Protein AF-A0A4Q9LC48-F1 (afdb_monomer_lite)

Secondary structure (DSSP, 8-state):
-PPP--------SS--HHHHHHHHHHHHHS------------EE-GGGS--HHHHT--------GGG--TT-HHHHHHHHHHTSHHHHHHHHHHHHHHHHHT---HHHHHHHHHHHHHH-SS--S-HHHHHHHHHHHSTTGGGS-HHHHHHHHHHHHHHHHHTTEE-PPP-S------S-EEE-SSSS--HHHHHH-EEEEEESSSEEEEEESSEE----STT--HHHHHHHHHS--TTPPEETTEEEEEEEE--SEEEEE-SS--GGG--SEEEETTEEEEEEEEEEEETTEEEEEEEETTEEEE-SSS-EEES-GGG-SSEEEEEEEEE----

Structure (mmCIF, N/CA/C/O backbone):
data_AF-A0A4Q9LC48-F1
#
_entry.id   AF-A0A4Q9LC48-F1
#
loop_
_atom_site.group_PDB
_atom_site.id
_atom_site.type_symbol
_atom_site.label_atom_id
_atom_site.label_alt_id
_atom_site.label_comp_id
_atom_site.label_asym_id
_atom_site.label_entity_id
_atom_site.label_seq_id
_atom_site.pdbx_PDB_ins_code
_atom_site.Cartn_x
_atom_site.Cartn_y
_atom_site.Cartn_z
_atom_site.occupancy
_atom_site.B_iso_or_equiv
_atom_site.auth_seq_id
_atom_site.auth_comp_id
_atom_site.auth_asym_id
_atom_site.auth_atom_id
_atom_site.pdbx_PDB_model_num
ATOM 1 N N . MET A 1 1 ? 11.512 14.724 -45.099 1.00 33.53 1 MET A N 1
ATOM 2 C CA . MET A 1 1 ? 12.772 15.258 -44.542 1.00 33.53 1 MET A CA 1
ATOM 3 C C . MET A 1 1 ? 12.431 16.536 -43.804 1.00 33.53 1 MET A C 1
ATOM 5 O O . MET A 1 1 ? 12.166 17.549 -44.434 1.00 33.53 1 MET A O 1
ATOM 9 N N . THR A 1 2 ? 12.281 16.435 -42.490 1.00 31.05 2 THR A N 1
ATOM 10 C CA . THR A 1 2 ? 11.871 17.517 -41.588 1.00 31.05 2 THR A CA 1
ATOM 11 C C . THR A 1 2 ? 13.108 18.181 -40.995 1.00 31.05 2 THR A C 1
ATOM 13 O O . THR A 1 2 ? 14.051 17.495 -40.615 1.00 31.05 2 THR A O 1
ATOM 16 N N . MET A 1 3 ? 13.102 19.514 -40.998 1.00 30.66 3 MET A N 1
ATOM 17 C CA . MET A 1 3 ? 14.219 20.387 -40.646 1.00 30.66 3 MET A CA 1
ATOM 18 C C . MET A 1 3 ? 14.681 20.225 -39.190 1.00 30.66 3 MET A C 1
ATOM 20 O O . MET A 1 3 ? 13.865 20.286 -38.274 1.00 30.66 3 MET A O 1
ATOM 24 N N . ASN A 1 4 ? 16.001 20.109 -39.011 1.00 36.88 4 ASN A N 1
ATOM 25 C CA . ASN A 1 4 ? 16.712 20.484 -37.790 1.00 36.88 4 ASN A CA 1
ATOM 26 C C . ASN A 1 4 ? 16.509 21.984 -37.534 1.00 36.88 4 ASN A C 1
ATOM 28 O O . ASN A 1 4 ? 16.838 22.808 -38.390 1.00 36.88 4 ASN A O 1
ATOM 32 N N . THR A 1 5 ? 16.027 22.354 -36.353 1.00 43.25 5 THR A N 1
ATOM 33 C CA . THR A 1 5 ? 16.268 23.684 -35.783 1.00 43.25 5 THR A CA 1
ATOM 34 C C . THR A 1 5 ? 17.527 23.599 -34.934 1.00 43.25 5 THR A C 1
ATOM 36 O O . THR A 1 5 ? 17.450 23.489 -33.715 1.00 43.25 5 THR A O 1
ATOM 39 N N . ASP A 1 6 ? 18.677 23.578 -35.605 1.00 42.69 6 ASP A N 1
ATOM 40 C CA . ASP A 1 6 ? 19.951 23.894 -34.964 1.00 42.69 6 ASP A CA 1
ATOM 41 C C . ASP A 1 6 ? 19.916 25.375 -34.558 1.00 42.69 6 ASP A C 1
ATOM 43 O O . ASP A 1 6 ? 19.474 26.224 -35.343 1.00 42.69 6 ASP A O 1
ATOM 47 N N . ASP A 1 7 ? 20.346 25.677 -33.333 1.00 43.44 7 ASP A N 1
ATOM 48 C CA . ASP A 1 7 ? 20.494 27.035 -32.812 1.00 43.44 7 ASP A CA 1
ATOM 49 C C . ASP A 1 7 ? 21.297 27.894 -33.800 1.00 43.44 7 ASP A C 1
ATOM 51 O O . ASP A 1 7 ? 22.497 27.703 -34.009 1.00 43.44 7 ASP A O 1
ATOM 55 N N . LYS A 1 8 ? 20.626 28.853 -34.444 1.00 43.44 8 LYS A N 1
ATOM 56 C CA . LYS A 1 8 ? 21.273 29.786 -35.367 1.00 43.44 8 LYS A CA 1
ATOM 57 C C . LYS A 1 8 ? 21.755 31.004 -34.595 1.00 43.44 8 LYS A C 1
ATOM 59 O O . LYS A 1 8 ? 20.960 31.866 -34.232 1.00 43.44 8 LYS A O 1
ATOM 64 N N . VAL A 1 9 ? 23.068 31.108 -34.409 1.00 47.22 9 VAL A N 1
ATOM 65 C CA . VAL A 1 9 ? 23.716 32.376 -34.055 1.00 47.22 9 VAL A CA 1
ATOM 66 C C . VAL A 1 9 ? 23.769 33.235 -35.318 1.00 47.22 9 VAL A C 1
ATOM 68 O O . VAL A 1 9 ? 24.431 32.882 -36.293 1.00 47.22 9 VAL A O 1
ATOM 71 N N . ILE A 1 10 ? 23.027 34.342 -35.322 1.00 52.72 10 ILE A N 1
ATOM 72 C CA . ILE A 1 10 ? 23.016 35.312 -36.420 1.00 52.72 10 ILE A CA 1
ATOM 73 C C . ILE A 1 10 ? 24.031 36.404 -36.076 1.00 52.72 10 ILE A C 1
ATOM 75 O O . ILE A 1 10 ? 23.815 37.175 -35.145 1.00 52.72 10 ILE A O 1
ATOM 79 N N . PHE A 1 11 ? 25.132 36.471 -36.824 1.00 55.41 11 PHE A N 1
ATOM 80 C CA . PHE A 1 11 ? 26.069 37.591 -36.752 1.00 55.41 11 PHE A CA 1
ATOM 81 C C . PHE A 1 11 ? 25.580 38.705 -37.679 1.00 55.41 11 PHE A C 1
ATOM 83 O O . PHE A 1 11 ? 25.563 38.544 -38.900 1.00 55.41 11 PHE A O 1
ATOM 90 N N . LEU A 1 12 ? 25.152 39.822 -37.095 1.00 61.31 12 LEU A N 1
ATOM 91 C CA . LEU A 1 12 ? 24.746 41.016 -37.834 1.00 61.31 12 LEU A CA 1
ATOM 92 C C . LEU A 1 12 ? 26.020 41.699 -38.345 1.00 61.31 12 LEU A C 1
ATOM 94 O O . LEU A 1 12 ? 26.852 42.121 -37.550 1.00 61.31 12 LEU A O 1
ATOM 98 N N . SER A 1 13 ? 26.225 41.713 -39.662 1.00 56.22 13 SER A N 1
ATOM 99 C CA . SER A 1 13 ? 27.528 42.048 -40.258 1.00 56.22 13 SER A CA 1
ATOM 100 C C . SER A 1 13 ? 27.805 43.540 -40.436 1.00 56.22 13 SER A C 1
ATOM 102 O O . SER A 1 13 ? 28.873 43.858 -40.931 1.00 56.22 13 SER A O 1
ATOM 104 N N . ASP A 1 14 ? 26.902 44.437 -40.039 1.00 63.50 14 ASP A N 1
ATOM 105 C CA . ASP A 1 14 ? 27.038 45.885 -40.257 1.00 63.50 14 ASP A CA 1
ATOM 106 C C . ASP A 1 14 ? 26.253 46.659 -39.185 1.00 63.50 14 ASP A C 1
ATOM 108 O O . ASP A 1 14 ? 25.194 47.219 -39.457 1.00 63.50 14 ASP A O 1
ATOM 112 N N . ILE A 1 15 ? 26.731 46.631 -37.941 1.00 69.62 15 ILE A N 1
ATOM 113 C CA . ILE A 1 15 ? 26.159 47.416 -36.837 1.00 69.62 15 ILE A CA 1
ATOM 114 C C . ILE A 1 15 ? 27.282 48.237 -36.212 1.00 69.62 15 ILE A C 1
ATOM 116 O O . ILE A 1 15 ? 28.364 47.707 -35.945 1.00 69.62 15 ILE A O 1
ATOM 120 N N . THR A 1 16 ? 27.052 49.534 -36.007 1.00 71.75 16 THR A N 1
ATOM 121 C CA . THR A 1 16 ? 28.031 50.383 -35.317 1.00 71.75 16 THR A CA 1
ATOM 122 C C . THR A 1 16 ? 28.009 50.124 -33.810 1.00 71.75 16 THR A C 1
ATOM 124 O O . THR A 1 16 ? 27.025 49.647 -33.247 1.00 71.75 16 THR A O 1
ATOM 127 N N . LEU A 1 17 ? 29.100 50.455 -33.119 1.00 69.12 17 LEU A N 1
ATOM 128 C CA . LEU A 1 17 ? 29.215 50.273 -31.665 1.00 69.12 17 LEU A CA 1
ATOM 129 C C . LEU A 1 17 ? 28.096 50.993 -30.892 1.00 69.12 17 LEU A C 1
ATOM 131 O O . LEU A 1 17 ? 27.641 50.513 -29.853 1.00 69.12 17 LEU A O 1
ATOM 135 N N . GLU A 1 18 ? 27.631 52.130 -31.405 1.00 71.44 18 GLU A N 1
ATOM 136 C CA . GLU A 1 18 ? 26.517 52.890 -30.845 1.00 71.44 18 GLU A CA 1
ATOM 137 C C . GLU A 1 18 ? 25.181 52.145 -30.986 1.00 71.44 18 GLU A C 1
ATOM 139 O O . GLU A 1 18 ? 24.404 52.090 -30.032 1.00 71.44 18 GLU A O 1
ATOM 144 N N . GLU A 1 19 ? 24.933 51.519 -32.136 1.00 70.12 19 GLU A N 1
ATOM 145 C CA . GLU A 1 19 ? 23.728 50.724 -32.391 1.00 70.12 19 GLU A CA 1
ATOM 146 C C . GLU A 1 19 ? 23.726 49.428 -31.566 1.00 70.12 19 GLU A C 1
ATOM 148 O O . GLU A 1 19 ? 22.703 49.058 -30.987 1.00 70.12 19 GLU A O 1
ATOM 153 N N . GLU A 1 20 ? 24.882 48.772 -31.420 1.00 67.19 20 GLU A N 1
ATOM 154 C CA . GLU A 1 20 ? 25.035 47.618 -30.529 1.00 67.19 20 GLU A CA 1
ATOM 155 C C . GLU A 1 20 ? 24.737 48.005 -29.070 1.00 67.19 20 GLU A C 1
ATOM 157 O O . GLU A 1 20 ? 24.026 47.291 -28.354 1.00 67.19 20 GLU A O 1
ATOM 162 N N . TYR A 1 21 ? 25.214 49.174 -28.630 1.00 71.38 21 TYR A N 1
ATOM 163 C CA . TYR A 1 21 ? 24.953 49.685 -27.287 1.00 71.38 21 TYR A CA 1
ATOM 164 C C . TYR A 1 21 ? 23.467 49.990 -27.052 1.00 71.38 21 TYR A C 1
ATOM 166 O O . TYR A 1 21 ? 22.942 49.666 -25.981 1.00 71.38 21 TYR A O 1
ATOM 174 N N . GLU A 1 22 ? 22.767 50.564 -28.034 1.00 72.75 22 GLU A N 1
ATOM 175 C CA . GLU A 1 22 ? 21.320 50.793 -27.950 1.00 72.75 22 GLU A CA 1
ATOM 176 C C . GLU A 1 22 ? 20.531 49.482 -27.904 1.00 72.75 22 GLU A C 1
ATOM 178 O O . GLU A 1 22 ? 19.625 49.342 -27.075 1.00 72.75 22 GLU A O 1
ATOM 183 N N . ILE A 1 23 ? 20.914 48.485 -28.707 1.00 71.06 23 ILE A N 1
ATOM 184 C CA . ILE A 1 23 ? 20.302 47.153 -28.674 1.00 71.06 23 ILE A CA 1
ATOM 185 C C . ILE A 1 23 ? 20.503 46.522 -27.290 1.00 71.06 23 ILE A C 1
ATOM 187 O O . ILE A 1 23 ? 19.535 46.084 -26.664 1.00 71.06 23 ILE A O 1
ATOM 191 N N . LEU A 1 24 ? 21.718 46.550 -26.741 1.00 67.69 24 LEU A N 1
ATOM 192 C CA . LEU A 1 24 ? 22.009 46.004 -25.411 1.00 67.69 24 LEU A CA 1
ATOM 193 C C . LEU A 1 24 ? 21.276 46.752 -24.287 1.00 67.69 24 LEU A C 1
ATOM 195 O O . LEU A 1 24 ? 20.802 46.129 -23.332 1.00 67.69 24 LEU A O 1
ATOM 199 N N . GLN A 1 25 ? 21.146 48.076 -24.389 1.00 71.50 25 GLN A N 1
ATOM 200 C CA . GLN A 1 25 ? 20.341 48.884 -23.469 1.00 71.50 25 GLN A CA 1
ATOM 201 C C . GLN A 1 25 ? 18.853 48.531 -23.580 1.00 71.50 25 GLN A C 1
ATOM 203 O O . GLN A 1 25 ? 18.183 48.429 -22.554 1.00 71.50 25 GLN A O 1
ATOM 208 N N . SER A 1 26 ? 18.340 48.299 -24.791 1.00 63.59 26 SER A N 1
ATOM 209 C CA . SER A 1 26 ? 16.945 47.910 -25.020 1.00 63.59 26 SER A CA 1
ATOM 210 C C . SER A 1 26 ? 16.632 46.524 -24.443 1.00 63.59 26 SER A C 1
ATOM 212 O O . SER A 1 26 ? 15.606 46.365 -23.788 1.00 63.59 26 SER A O 1
ATOM 214 N N . ILE A 1 27 ? 17.560 45.564 -24.549 1.00 63.69 27 ILE A N 1
ATOM 215 C CA . ILE A 1 27 ? 17.442 44.223 -23.955 1.00 63.69 27 ILE A CA 1
ATOM 216 C C . ILE A 1 27 ? 17.520 44.289 -22.423 1.00 63.69 27 ILE A C 1
ATOM 218 O O . ILE A 1 27 ? 16.735 43.638 -21.742 1.00 63.69 27 ILE A O 1
ATOM 222 N N . LYS A 1 28 ? 18.418 45.110 -21.855 1.00 61.31 28 LYS A N 1
ATOM 223 C CA . LYS A 1 28 ? 18.510 45.306 -20.393 1.00 61.31 28 LYS A CA 1
ATOM 224 C C . LYS A 1 28 ? 17.303 46.040 -19.801 1.00 61.31 28 LYS A C 1
ATOM 226 O O . LYS A 1 28 ? 17.013 45.869 -18.620 1.00 61.31 28 LYS A O 1
ATOM 231 N N . ARG A 1 29 ? 16.638 46.892 -20.589 1.00 60.69 29 ARG A N 1
ATOM 232 C CA . ARG A 1 29 ? 15.438 47.650 -20.187 1.00 60.69 29 ARG A CA 1
ATOM 233 C C . ARG A 1 29 ? 14.138 46.912 -20.489 1.00 60.69 29 ARG A C 1
ATOM 235 O O . ARG A 1 29 ? 13.112 47.251 -19.898 1.00 60.69 29 ARG A O 1
ATOM 242 N N . ALA A 1 30 ? 14.160 45.923 -21.379 1.00 55.09 30 ALA A N 1
ATOM 243 C CA . ALA A 1 30 ? 13.044 45.020 -21.571 1.00 55.09 30 ALA A CA 1
ATOM 244 C C . ALA A 1 30 ? 12.834 44.260 -20.259 1.00 55.09 30 ALA A C 1
ATOM 246 O O . ALA A 1 30 ? 13.681 43.477 -19.830 1.00 55.09 30 ALA A O 1
ATOM 247 N N . LYS A 1 31 ? 11.704 44.517 -19.588 1.00 56.16 31 LYS A N 1
ATOM 248 C CA . LYS A 1 31 ? 11.253 43.629 -18.514 1.00 56.16 31 LYS A CA 1
ATOM 249 C C . LYS A 1 31 ? 11.247 42.214 -19.095 1.00 56.16 31 LYS A C 1
ATOM 251 O O . LYS A 1 31 ? 10.747 42.072 -20.215 1.00 56.16 31 LYS A O 1
ATOM 256 N N . PRO A 1 32 ? 11.794 41.202 -18.394 1.00 55.75 32 PRO A N 1
ATOM 257 C CA . PRO A 1 32 ? 11.673 39.832 -18.854 1.00 55.75 32 PRO A CA 1
ATOM 258 C C . PRO A 1 32 ? 10.199 39.605 -19.158 1.00 55.75 32 PRO A C 1
ATOM 260 O O . PRO A 1 32 ? 9.342 39.829 -18.302 1.00 55.75 32 PRO A O 1
ATOM 263 N N . VAL A 1 33 ? 9.902 39.280 -20.416 1.00 50.06 33 VAL A N 1
ATOM 264 C CA . VAL A 1 33 ? 8.581 38.786 -20.766 1.00 50.06 33 VAL A CA 1
ATOM 265 C C . VAL A 1 33 ? 8.473 37.510 -19.954 1.00 50.06 33 VAL A C 1
ATOM 267 O O . VAL A 1 33 ? 9.165 36.536 -20.246 1.00 50.06 33 VAL A O 1
ATOM 270 N N . GLU A 1 34 ? 7.695 37.550 -18.873 1.00 44.03 34 GLU A N 1
ATOM 271 C CA . GLU A 1 34 ? 7.230 36.341 -18.218 1.00 44.03 34 GLU A CA 1
ATOM 272 C C . GLU A 1 34 ? 6.448 35.603 -19.294 1.00 44.03 34 GLU A C 1
ATOM 274 O O . GLU A 1 34 ? 5.288 35.906 -19.563 1.00 44.03 34 GLU A O 1
ATOM 279 N N . ILE A 1 35 ? 7.130 34.705 -20.004 1.00 47.66 35 ILE A N 1
ATOM 280 C CA . ILE A 1 35 ? 6.473 33.719 -20.840 1.00 47.66 35 ILE A CA 1
ATOM 281 C C . ILE A 1 35 ? 5.586 32.984 -19.839 1.00 47.66 35 ILE A C 1
ATOM 283 O O . ILE A 1 35 ? 6.140 32.346 -18.935 1.00 47.66 35 ILE A O 1
ATOM 287 N N . PRO A 1 36 ? 4.247 33.120 -19.913 1.00 41.84 36 PRO A N 1
ATOM 288 C CA . PRO A 1 36 ? 3.393 32.366 -19.020 1.00 41.84 36 PRO A CA 1
ATOM 289 C C . PRO A 1 36 ? 3.806 30.906 -19.195 1.00 41.84 36 PRO A C 1
ATOM 291 O O . PRO A 1 36 ? 3.979 30.480 -20.347 1.00 41.84 36 PRO A O 1
ATOM 294 N N . PRO A 1 37 ? 4.061 30.166 -18.098 1.00 42.75 37 PRO A N 1
ATOM 295 C CA . PRO A 1 37 ? 4.470 28.778 -18.208 1.00 42.75 37 PRO A CA 1
ATOM 296 C C . PRO A 1 37 ? 3.492 28.113 -19.163 1.00 42.75 37 PRO A C 1
ATOM 298 O O . PRO A 1 37 ? 2.280 28.280 -19.010 1.00 42.75 37 PRO A O 1
ATOM 301 N N . VAL A 1 38 ? 4.013 27.465 -20.208 1.00 42.94 38 VAL A N 1
ATOM 302 C CA . VAL A 1 38 ? 3.173 26.760 -21.173 1.00 42.94 38 VAL A CA 1
ATOM 303 C C . VAL A 1 38 ? 2.379 25.756 -20.355 1.00 42.94 38 VAL A C 1
ATOM 305 O O . VAL A 1 38 ? 2.922 24.740 -19.923 1.00 42.94 38 VAL A O 1
ATOM 308 N N . VAL A 1 39 ? 1.113 26.077 -20.085 1.00 48.62 39 VAL A N 1
ATOM 309 C CA . VAL A 1 39 ? 0.202 25.179 -19.392 1.00 48.62 39 VAL A CA 1
ATOM 310 C C . VAL A 1 39 ? -0.026 24.051 -20.379 1.00 48.62 39 VAL A C 1
ATOM 312 O O . VAL A 1 39 ? -0.848 24.160 -21.292 1.00 48.62 39 VAL A O 1
ATOM 315 N N . GLN A 1 40 ? 0.778 22.994 -20.269 1.00 56.06 40 GLN A N 1
ATOM 316 C CA . GLN A 1 40 ? 0.524 21.775 -21.011 1.00 56.06 40 GLN A CA 1
ATOM 317 C C . GLN A 1 40 ? -0.880 21.340 -20.614 1.00 56.06 40 GLN A C 1
ATOM 319 O O . GLN A 1 40 ? -1.135 21.036 -19.448 1.00 56.06 40 GLN A O 1
ATOM 324 N N . LYS A 1 41 ? -1.815 21.380 -21.568 1.00 59.94 41 LYS A N 1
ATOM 325 C CA . LYS A 1 41 ? -3.167 20.885 -21.326 1.00 59.94 41 LYS A CA 1
ATOM 326 C C . LYS A 1 41 ? -3.034 19.419 -20.921 1.00 59.94 41 LYS A C 1
ATOM 328 O O . LYS A 1 41 ? -2.561 18.600 -21.711 1.00 59.94 41 LYS A O 1
ATOM 333 N N . ARG A 1 42 ? -3.386 19.117 -19.670 1.00 68.19 42 ARG A N 1
ATOM 334 C CA . ARG A 1 42 ? -3.415 17.748 -19.158 1.00 68.19 42 ARG A CA 1
ATOM 335 C C . ARG A 1 42 ? -4.404 16.933 -19.994 1.00 68.19 42 ARG A C 1
ATOM 337 O O . ARG A 1 42 ? -5.418 17.457 -20.451 1.00 68.19 42 ARG A O 1
ATOM 344 N N . ILE A 1 43 ? -4.080 15.667 -20.227 1.00 69.94 43 ILE A N 1
ATOM 345 C CA . ILE A 1 43 ? -4.926 14.750 -21.003 1.00 69.94 43 ILE A CA 1
ATOM 346 C C . ILE A 1 43 ? -5.889 14.058 -20.029 1.00 69.94 43 ILE A C 1
ATOM 348 O O . ILE A 1 43 ? -5.475 13.729 -18.920 1.00 69.94 43 ILE A O 1
ATOM 352 N N . CYS A 1 44 ? -7.148 13.827 -20.413 1.00 75.62 44 CYS A N 1
ATOM 353 C CA . CYS A 1 44 ? -8.085 13.063 -19.581 1.00 75.62 44 CYS A CA 1
ATOM 354 C C . CYS A 1 44 ? -7.538 11.644 -19.337 1.00 75.62 44 CYS A C 1
ATOM 356 O O . CYS A 1 44 ? -7.341 10.869 -20.276 1.00 75.62 44 CYS A O 1
ATOM 358 N N . GLY A 1 45 ? -7.250 11.338 -18.074 1.00 63.16 45 GLY A N 1
ATOM 359 C CA . GLY A 1 45 ? -6.592 10.113 -17.638 1.00 63.16 45 GLY A CA 1
ATOM 360 C C . GLY A 1 45 ? -7.549 8.976 -17.293 1.00 63.16 45 GLY A C 1
ATOM 361 O O . GLY A 1 45 ? -7.087 7.850 -17.155 1.00 63.16 45 GLY A O 1
ATOM 362 N N . ASN A 1 46 ? -8.860 9.216 -17.187 1.00 72.50 46 ASN A N 1
ATOM 363 C CA . ASN A 1 46 ? -9.842 8.182 -16.824 1.00 72.50 46 ASN A CA 1
ATOM 364 C C . ASN A 1 46 ? -9.796 6.981 -17.780 1.00 72.50 46 ASN A C 1
ATOM 366 O O . ASN A 1 46 ? -9.842 5.844 -17.324 1.00 72.50 46 ASN A O 1
ATOM 370 N N . SER A 1 47 ? -9.526 7.234 -19.068 1.00 67.25 47 SER A N 1
ATOM 371 C CA . SER A 1 47 ? -9.328 6.188 -20.085 1.00 67.25 47 SER A CA 1
ATOM 372 C C . SER A 1 47 ? -8.129 5.251 -19.841 1.00 67.25 47 SER A C 1
ATOM 374 O O . SER A 1 47 ? -7.934 4.223 -20.502 1.00 67.25 47 SER A O 1
ATOM 376 N N . LEU A 1 48 ? -7.250 5.599 -18.897 1.00 65.38 48 LEU A N 1
ATOM 377 C CA . LEU A 1 48 ? -6.160 4.731 -18.461 1.00 65.38 48 LEU A CA 1
ATOM 378 C C . LEU A 1 48 ? -6.673 3.576 -17.594 1.00 65.38 48 LEU A C 1
ATOM 380 O O . LEU A 1 48 ? -6.001 2.552 -17.554 1.00 65.38 48 LEU A O 1
ATOM 384 N N . LEU A 1 49 ? -7.849 3.713 -16.979 1.00 69.56 49 LEU A N 1
ATOM 385 C CA . LEU A 1 49 ? -8.431 2.772 -16.018 1.00 69.56 49 LEU A CA 1
ATOM 386 C C . LEU A 1 49 ? -9.684 2.047 -16.550 1.00 69.56 49 LEU A C 1
ATOM 388 O O . LEU A 1 49 ? -10.412 1.443 -15.768 1.00 69.56 49 LEU A O 1
ATOM 392 N N . ASP A 1 50 ? -9.946 2.106 -17.861 1.00 65.19 50 ASP A N 1
ATOM 393 C CA . ASP A 1 50 ? -11.191 1.593 -18.461 1.00 65.19 50 ASP A CA 1
ATOM 394 C C . ASP A 1 50 ? -11.384 0.073 -18.303 1.00 65.19 50 ASP A C 1
ATOM 396 O O . ASP A 1 50 ? -12.518 -0.398 -18.231 1.00 65.19 50 ASP A O 1
ATOM 400 N N . ASP A 1 51 ? -10.296 -0.699 -18.231 1.00 71.88 51 ASP A N 1
ATOM 401 C CA . ASP A 1 51 ? -10.343 -2.148 -18.009 1.00 71.88 51 ASP A CA 1
ATOM 402 C C . ASP A 1 51 ? -10.110 -2.462 -16.527 1.00 71.88 51 ASP A C 1
ATOM 404 O O . ASP A 1 51 ? -8.984 -2.695 -16.074 1.00 71.88 51 ASP A O 1
ATOM 408 N N . LYS A 1 52 ? -11.200 -2.418 -15.755 1.00 72.75 52 LYS A N 1
ATOM 409 C CA . LYS A 1 52 ? -11.177 -2.708 -14.316 1.00 72.75 52 LYS A CA 1
ATOM 410 C C . LYS A 1 52 ? -10.770 -4.148 -14.021 1.00 72.75 52 LYS A C 1
ATOM 412 O O . LYS A 1 52 ? -10.087 -4.379 -13.028 1.00 72.75 52 LYS A O 1
ATOM 417 N N . ASP A 1 53 ? -11.141 -5.095 -14.877 1.00 80.69 53 ASP A N 1
ATOM 418 C CA . ASP A 1 53 ? -10.807 -6.506 -14.681 1.00 80.69 53 ASP A CA 1
ATOM 419 C C . ASP A 1 53 ? -9.299 -6.731 -14.798 1.00 80.69 53 ASP A C 1
ATOM 421 O O . ASP A 1 53 ? -8.735 -7.518 -14.037 1.00 80.69 53 ASP A O 1
ATOM 425 N N . TYR A 1 54 ? -8.623 -5.985 -15.679 1.00 84.50 54 TYR A N 1
ATOM 426 C CA . TYR A 1 54 ? -7.167 -6.028 -15.791 1.00 84.50 54 TYR A CA 1
ATOM 427 C C . TYR A 1 54 ? -6.451 -5.634 -14.491 1.00 84.50 54 TYR A C 1
ATOM 429 O O . TYR A 1 54 ? -5.392 -6.186 -14.199 1.00 84.50 54 TYR A O 1
ATOM 437 N N . LEU A 1 55 ? -7.013 -4.739 -13.664 1.00 85.94 55 LEU A N 1
ATOM 438 C CA . LEU A 1 55 ? -6.398 -4.376 -12.378 1.00 85.94 55 LEU A CA 1
ATOM 439 C C . LEU A 1 55 ? -6.295 -5.575 -11.425 1.00 85.94 55 LEU A C 1
ATOM 441 O O . LEU A 1 55 ? -5.340 -5.658 -10.657 1.00 85.94 55 LEU A O 1
ATOM 445 N N . PHE A 1 56 ? -7.218 -6.531 -11.505 1.00 87.88 56 PHE A N 1
ATOM 446 C CA . PHE A 1 56 ? -7.258 -7.711 -10.636 1.00 87.88 56 PHE A CA 1
ATOM 447 C C . PHE A 1 56 ? -6.672 -8.971 -11.289 1.00 87.88 56 PHE A C 1
ATOM 449 O O . PHE A 1 56 ? -6.836 -10.073 -10.768 1.00 87.88 56 PHE A O 1
ATOM 456 N N . GLN A 1 57 ? -6.009 -8.846 -12.443 1.00 86.88 57 GLN A N 1
ATOM 457 C CA . GLN A 1 57 ? -5.353 -9.988 -13.074 1.00 86.88 57 GLN A CA 1
ATOM 458 C C . GLN A 1 57 ? -4.094 -10.384 -12.307 1.00 86.88 57 GLN A C 1
ATOM 460 O O . GLN A 1 57 ? -3.231 -9.555 -12.013 1.00 86.88 57 GLN A O 1
ATOM 465 N N . SER A 1 58 ? -3.965 -11.679 -12.029 1.00 84.38 58 SER A N 1
ATOM 466 C CA . SER A 1 58 ? -2.823 -12.205 -11.293 1.00 84.38 58 SER A CA 1
ATOM 467 C C . SER A 1 58 ? -1.520 -12.048 -12.065 1.00 84.38 58 SER A C 1
ATOM 469 O O . SER A 1 58 ? -1.422 -12.495 -13.212 1.00 84.38 58 SER A O 1
ATOM 471 N N . ILE A 1 59 ? -0.500 -11.509 -11.399 1.00 81.56 59 ILE A N 1
ATOM 472 C CA . ILE A 1 59 ? 0.867 -11.461 -11.915 1.00 81.56 59 ILE A CA 1
ATOM 473 C C . ILE A 1 59 ? 1.712 -12.514 -11.200 1.00 81.56 59 ILE A C 1
ATOM 475 O O . ILE A 1 59 ? 1.823 -12.524 -9.975 1.00 81.56 59 ILE A O 1
ATOM 479 N N . ASN A 1 60 ? 2.346 -13.393 -11.974 1.00 81.12 60 ASN A N 1
ATOM 480 C CA . ASN A 1 60 ? 3.250 -14.402 -11.435 1.00 81.12 60 ASN A CA 1
ATOM 481 C C . ASN A 1 60 ? 4.672 -13.844 -11.362 1.00 81.12 60 ASN A C 1
ATOM 483 O O . ASN A 1 60 ? 5.408 -13.879 -12.346 1.00 81.12 60 ASN A O 1
ATOM 487 N N . PHE A 1 61 ? 5.068 -13.351 -10.190 1.00 85.88 61 PHE A N 1
ATOM 488 C CA . PHE A 1 61 ? 6.447 -12.929 -9.958 1.00 85.88 61 PHE A CA 1
ATOM 489 C C . PHE A 1 61 ? 7.359 -14.106 -9.615 1.00 85.88 61 PHE A C 1
ATOM 491 O O . PHE A 1 61 ? 7.093 -14.901 -8.706 1.00 85.88 61 PHE A O 1
ATOM 498 N N . LEU A 1 62 ? 8.494 -14.154 -10.302 1.00 84.00 62 LEU A N 1
ATOM 499 C CA . LEU A 1 62 ? 9.645 -14.975 -9.975 1.00 84.00 62 LEU A CA 1
ATOM 500 C C . LEU A 1 62 ? 10.470 -14.228 -8.925 1.00 84.00 62 LEU A C 1
ATOM 502 O O . LEU A 1 62 ? 11.333 -13.411 -9.237 1.00 84.00 62 LEU A O 1
ATOM 506 N N . TRP A 1 63 ? 10.204 -14.487 -7.648 1.00 78.81 63 TRP A N 1
ATOM 507 C CA . TRP A 1 63 ? 10.960 -13.885 -6.547 1.00 78.81 63 TRP A CA 1
ATOM 508 C C . TRP A 1 63 ? 12.379 -14.480 -6.477 1.00 78.81 63 TRP A C 1
ATOM 510 O O . TRP A 1 63 ? 12.611 -15.504 -5.833 1.00 78.81 63 TRP A O 1
ATOM 520 N N . LYS A 1 64 ? 13.324 -13.854 -7.192 1.00 72.00 64 LYS A N 1
ATOM 521 C CA . LYS A 1 64 ? 14.699 -14.346 -7.402 1.00 72.00 64 LYS A CA 1
ATOM 522 C C . LYS A 1 64 ? 15.602 -14.189 -6.182 1.00 72.00 64 LYS A C 1
ATOM 524 O O . LYS A 1 64 ? 15.439 -13.283 -5.366 1.00 72.00 64 LYS A O 1
ATOM 529 N N . GLU A 1 65 ? 16.664 -15.001 -6.153 1.00 68.12 65 GLU A N 1
ATOM 530 C CA . GLU A 1 65 ? 17.647 -14.967 -5.068 1.00 68.12 65 GLU A CA 1
ATOM 531 C C . GLU A 1 65 ? 18.467 -13.658 -4.981 1.00 68.12 65 GLU A C 1
ATOM 533 O O . GLU A 1 65 ? 19.068 -13.347 -3.958 1.00 68.12 65 GLU A O 1
ATOM 538 N N . GLN A 1 66 ? 18.515 -12.876 -6.057 1.00 61.97 66 GLN A N 1
ATOM 539 C CA . GLN A 1 66 ? 19.362 -11.680 -6.168 1.00 61.97 66 GLN A CA 1
ATOM 540 C C . GLN A 1 66 ? 18.687 -10.401 -5.635 1.00 61.97 66 GLN A C 1
ATOM 542 O O . GLN A 1 66 ? 19.273 -9.325 -5.675 1.00 61.97 66 GLN A O 1
ATOM 547 N N . ILE A 1 67 ? 17.451 -10.512 -5.143 1.00 66.81 67 ILE A N 1
ATOM 548 C CA . ILE A 1 67 ? 16.557 -9.386 -4.811 1.00 66.81 67 ILE A CA 1
ATOM 549 C C . ILE A 1 67 ? 16.722 -8.924 -3.356 1.00 66.81 67 ILE A C 1
ATOM 551 O O . ILE A 1 67 ? 16.153 -7.925 -2.917 1.00 66.81 67 ILE A O 1
ATOM 555 N N . TYR A 1 68 ? 17.495 -9.663 -2.565 1.00 68.69 68 TYR A N 1
ATOM 556 C CA . TYR A 1 68 ? 17.450 -9.524 -1.119 1.00 68.69 68 TYR A CA 1
ATOM 557 C C . TYR A 1 68 ? 18.281 -8.370 -0.593 1.00 68.69 68 TYR A C 1
ATOM 559 O O . TYR A 1 68 ? 19.499 -8.461 -0.458 1.00 68.69 68 TYR A O 1
ATOM 567 N N . ASP A 1 69 ? 17.570 -7.338 -0.156 1.00 73.56 69 ASP A N 1
ATOM 568 C CA . ASP A 1 69 ? 18.115 -6.252 0.638 1.00 73.56 69 ASP A CA 1
ATOM 569 C C . ASP A 1 69 ? 17.598 -6.337 2.080 1.00 73.56 69 ASP A C 1
ATOM 571 O O . ASP A 1 69 ? 16.602 -5.716 2.452 1.00 73.56 69 ASP A O 1
ATOM 575 N N . ARG A 1 70 ? 18.274 -7.162 2.892 1.00 65.56 70 ARG A N 1
ATOM 576 C CA . ARG A 1 70 ? 17.828 -7.571 4.240 1.00 65.56 70 ARG A CA 1
ATOM 577 C C . ARG A 1 70 ? 17.580 -6.418 5.219 1.00 65.56 70 ARG A C 1
ATOM 579 O O . ARG A 1 70 ? 16.922 -6.631 6.233 1.00 65.56 70 ARG A O 1
ATOM 586 N N . ASN A 1 71 ? 18.094 -5.223 4.938 1.00 77.12 71 ASN A N 1
ATOM 587 C CA . ASN A 1 71 ? 18.001 -4.080 5.845 1.00 77.12 71 ASN A CA 1
ATOM 588 C C . ASN A 1 71 ? 17.261 -2.885 5.233 1.00 77.12 71 ASN A C 1
ATOM 590 O O . ASN A 1 71 ? 17.116 -1.863 5.900 1.00 77.12 71 ASN A O 1
ATOM 594 N N . SER A 1 72 ? 16.765 -3.000 3.997 1.00 87.94 72 SER A N 1
ATOM 595 C CA . SER A 1 72 ? 16.046 -1.900 3.362 1.00 87.94 72 SER A CA 1
ATOM 596 C C . SER A 1 72 ? 14.549 -1.980 3.618 1.00 87.94 72 SER A C 1
ATOM 598 O O . SER A 1 72 ? 13.829 -2.839 3.092 1.00 87.94 72 SER A O 1
ATOM 600 N N . ALA A 1 73 ? 14.073 -1.019 4.408 1.00 90.44 73 ALA A N 1
ATOM 601 C CA . ALA A 1 73 ? 12.653 -0.741 4.556 1.00 90.44 73 ALA A CA 1
ATOM 602 C C . ALA A 1 73 ? 12.045 -0.321 3.213 1.00 90.44 73 ALA A C 1
ATOM 604 O O . ALA A 1 73 ? 10.952 -0.768 2.872 1.00 90.44 73 ALA A O 1
ATOM 605 N N . LEU A 1 74 ? 12.776 0.481 2.427 1.00 92.88 74 LEU A N 1
ATOM 606 C CA . LEU A 1 74 ? 12.332 0.962 1.121 1.00 92.88 74 LEU A CA 1
ATOM 607 C C . LEU A 1 74 ? 12.056 -0.187 0.150 1.00 92.88 74 LEU A C 1
ATOM 609 O O . LEU A 1 74 ? 10.951 -0.288 -0.381 1.00 92.88 74 LEU A O 1
ATOM 613 N N . SER A 1 75 ? 13.024 -1.085 -0.031 1.00 91.38 75 SER A N 1
ATOM 614 C CA . SER A 1 75 ? 12.877 -2.238 -0.923 1.00 91.38 75 SER A CA 1
ATOM 615 C C . SER A 1 75 ? 11.754 -3.164 -0.449 1.00 91.38 75 SER A C 1
ATOM 617 O O . SER A 1 75 ? 10.913 -3.575 -1.244 1.00 91.38 75 SER A O 1
ATOM 619 N N . SER A 1 76 ? 11.676 -3.426 0.861 1.00 92.31 76 SER A N 1
ATOM 620 C CA . SER A 1 76 ? 10.637 -4.290 1.436 1.00 92.31 76 SER A CA 1
ATOM 621 C C . SER A 1 76 ? 9.224 -3.732 1.239 1.00 92.31 76 SER A C 1
ATOM 623 O O . SER A 1 76 ? 8.308 -4.487 0.920 1.00 92.31 76 SER A O 1
ATOM 625 N N . ILE A 1 77 ? 9.035 -2.418 1.390 1.00 95.00 77 ILE A N 1
ATOM 626 C CA . ILE A 1 77 ? 7.742 -1.762 1.143 1.00 95.00 77 ILE A CA 1
ATOM 627 C C . ILE A 1 77 ? 7.387 -1.811 -0.339 1.00 95.00 77 ILE A C 1
ATOM 629 O O . ILE A 1 77 ? 6.244 -2.113 -0.672 1.00 95.00 77 ILE A O 1
ATOM 633 N N . VAL A 1 78 ? 8.356 -1.569 -1.227 1.00 94.94 78 VAL A N 1
ATOM 634 C CA . VAL A 1 78 ? 8.138 -1.688 -2.673 1.00 94.94 78 VAL A CA 1
ATOM 635 C C . VAL A 1 78 ? 7.705 -3.105 -3.049 1.00 94.94 78 VAL A C 1
ATOM 637 O O . VAL A 1 78 ? 6.743 -3.249 -3.796 1.00 94.94 78 VAL A O 1
ATOM 640 N N . PHE A 1 79 ? 8.322 -4.154 -2.499 1.00 93.31 79 PHE A N 1
ATOM 641 C CA . PHE A 1 79 ? 7.882 -5.529 -2.767 1.00 93.31 79 PHE A CA 1
ATOM 642 C C . PHE A 1 79 ? 6.468 -5.803 -2.259 1.00 93.31 79 PHE A C 1
ATOM 644 O O . PHE A 1 79 ? 5.676 -6.413 -2.977 1.00 93.31 79 PHE A O 1
ATOM 651 N N . CYS A 1 80 ? 6.120 -5.312 -1.066 1.00 95.56 80 CYS A N 1
ATOM 652 C CA . CYS A 1 80 ? 4.758 -5.433 -0.555 1.00 95.56 80 CYS A CA 1
ATOM 653 C C . CYS A 1 80 ? 3.734 -4.719 -1.450 1.00 95.56 80 CYS A C 1
ATOM 655 O O . CYS A 1 80 ? 2.666 -5.279 -1.695 1.00 95.56 80 CYS A O 1
ATOM 657 N N . LEU A 1 81 ? 4.061 -3.525 -1.955 1.00 96.94 81 LEU A N 1
ATOM 658 C CA . LEU A 1 81 ? 3.217 -2.779 -2.890 1.00 96.94 81 LEU A CA 1
ATOM 659 C C . LEU A 1 81 ? 3.061 -3.510 -4.224 1.00 96.94 81 LEU A C 1
ATOM 661 O O . LEU A 1 81 ? 1.943 -3.657 -4.702 1.00 96.94 81 LEU A O 1
ATOM 665 N N . LEU A 1 82 ? 4.153 -4.004 -4.815 1.00 94.75 82 LEU A N 1
ATOM 666 C CA . LEU A 1 82 ? 4.105 -4.716 -6.096 1.00 94.75 82 LEU A CA 1
ATOM 667 C C . LEU A 1 82 ? 3.289 -6.010 -6.021 1.00 94.75 82 LEU A C 1
ATOM 669 O O . LEU A 1 82 ? 2.605 -6.345 -6.985 1.00 94.75 82 LEU A O 1
ATOM 673 N N . ALA A 1 83 ? 3.301 -6.691 -4.871 1.00 93.56 83 ALA A N 1
ATOM 674 C CA . ALA A 1 83 ? 2.452 -7.854 -4.614 1.00 93.56 83 ALA A CA 1
ATOM 675 C C . ALA A 1 83 ? 0.942 -7.530 -4.605 1.00 93.56 83 ALA A C 1
ATOM 677 O O . ALA A 1 83 ? 0.123 -8.444 -4.648 1.00 93.56 83 ALA A O 1
ATOM 678 N N . CYS A 1 84 ? 0.554 -6.251 -4.558 1.00 95.06 84 CYS A N 1
ATOM 679 C CA . CYS A 1 84 ? -0.829 -5.832 -4.757 1.00 95.06 84 CYS A CA 1
ATOM 680 C C . CYS A 1 84 ? -1.111 -5.722 -6.263 1.00 95.06 84 CYS A C 1
ATOM 682 O O . CYS A 1 84 ? -0.698 -4.751 -6.898 1.00 95.06 84 CYS A O 1
ATOM 684 N N . GLU A 1 85 ? -1.839 -6.689 -6.828 1.00 92.94 85 GLU A N 1
ATOM 685 C CA . GLU A 1 85 ? -2.150 -6.761 -8.269 1.00 92.94 85 GLU A CA 1
ATOM 686 C C . GLU A 1 85 ? -2.708 -5.444 -8.848 1.00 92.94 85 GLU A C 1
ATOM 688 O O . GLU A 1 85 ? -2.160 -4.983 -9.849 1.00 92.94 85 GLU A O 1
ATOM 693 N N . PRO A 1 86 ? -3.673 -4.739 -8.210 1.00 93.06 86 PRO A N 1
ATOM 694 C CA . PRO A 1 86 ? -4.169 -3.464 -8.741 1.00 93.06 86 PRO A CA 1
ATOM 695 C C . PRO A 1 86 ? -3.075 -2.414 -8.934 1.00 93.06 86 PRO A C 1
ATOM 697 O O . PRO A 1 86 ? -3.102 -1.645 -9.893 1.00 93.06 86 PRO A O 1
ATOM 700 N N . PHE A 1 87 ? -2.080 -2.400 -8.048 1.00 94.94 87 PHE A N 1
ATOM 701 C CA . PHE A 1 87 ? -0.975 -1.457 -8.120 1.00 94.94 87 PHE A CA 1
ATOM 702 C C . PHE A 1 87 ? 0.034 -1.828 -9.211 1.00 94.94 87 PHE A C 1
ATOM 704 O O . PHE A 1 87 ? 0.423 -0.976 -10.011 1.00 94.94 87 PHE A O 1
ATOM 711 N N . SER A 1 88 ? 0.455 -3.091 -9.281 1.00 94.12 88 SER A N 1
ATOM 712 C CA . SER A 1 88 ? 1.409 -3.532 -10.303 1.00 94.12 88 SER A CA 1
ATOM 713 C C . SER A 1 88 ? 0.798 -3.522 -11.709 1.00 94.12 88 SER A C 1
ATOM 715 O O . SER A 1 88 ? 1.451 -3.071 -12.652 1.00 94.12 88 SER A O 1
ATOM 717 N N . ASN A 1 89 ? -0.476 -3.892 -11.861 1.00 92.06 89 ASN A N 1
ATOM 718 C CA . ASN A 1 89 ? -1.194 -3.800 -13.134 1.00 92.06 89 ASN A CA 1
ATOM 719 C C . ASN A 1 89 ? -1.372 -2.353 -13.604 1.00 92.06 89 ASN A C 1
ATOM 721 O O . ASN A 1 89 ? -1.165 -2.078 -14.790 1.00 92.06 89 ASN A O 1
ATOM 725 N N . LEU A 1 90 ? -1.654 -1.410 -12.694 1.00 91.25 90 LEU A N 1
ATOM 726 C CA . LEU A 1 90 ? -1.656 0.021 -13.014 1.00 91.25 90 LEU A CA 1
ATOM 727 C C . LEU A 1 90 ? -0.311 0.457 -13.616 1.00 91.25 90 LEU A C 1
ATOM 729 O O . LEU A 1 90 ? -0.280 1.096 -14.669 1.00 91.25 90 LEU A O 1
ATOM 733 N N . LEU A 1 91 ? 0.807 0.089 -12.983 1.00 91.75 91 LEU A N 1
ATOM 734 C CA . LEU A 1 91 ? 2.144 0.428 -13.479 1.00 91.75 91 LEU A CA 1
ATOM 735 C C . LEU A 1 91 ? 2.405 -0.165 -14.876 1.00 91.75 91 LEU A C 1
ATOM 737 O O . LEU A 1 91 ? 2.944 0.527 -15.741 1.00 91.75 91 LEU A O 1
ATOM 741 N N . LYS A 1 92 ? 1.946 -1.396 -15.150 1.00 87.69 92 LYS A N 1
ATOM 742 C CA . LYS A 1 92 ? 2.041 -2.019 -16.486 1.00 87.69 92 LYS A CA 1
ATOM 743 C C . LYS A 1 92 ? 1.208 -1.287 -17.542 1.00 87.69 92 LYS A C 1
ATOM 745 O O . LYS A 1 92 ? 1.705 -1.033 -18.646 1.00 87.69 92 LYS A O 1
ATOM 750 N N . ILE A 1 93 ? -0.032 -0.907 -17.223 1.00 84.56 93 ILE A N 1
ATOM 751 C CA . ILE A 1 93 ? -0.881 -0.114 -18.130 1.00 84.56 93 ILE A CA 1
ATOM 752 C C . ILE A 1 93 ? -0.192 1.212 -18.468 1.00 84.56 93 ILE A C 1
ATOM 754 O O . ILE A 1 93 ? -0.129 1.619 -19.629 1.00 84.56 93 ILE A O 1
ATOM 758 N N . LEU A 1 94 ? 0.372 1.877 -17.462 1.00 79.50 94 LEU A N 1
ATOM 759 C CA . LEU A 1 94 ? 1.063 3.144 -17.655 1.00 79.50 94 LEU A CA 1
ATOM 760 C C . LEU A 1 94 ? 2.334 2.977 -18.486 1.00 79.50 94 LEU A C 1
ATOM 762 O O . LEU A 1 94 ? 2.534 3.733 -19.430 1.00 79.50 94 LEU A O 1
ATOM 766 N N . SER A 1 95 ? 3.161 1.970 -18.208 1.00 78.50 95 SER A N 1
ATOM 767 C CA . SER A 1 95 ? 4.374 1.684 -18.985 1.00 78.50 95 SER A CA 1
ATOM 768 C C . SER A 1 95 ? 4.068 1.455 -20.470 1.00 78.50 95 SER A C 1
ATOM 770 O O . SER A 1 95 ? 4.735 2.011 -21.347 1.00 78.50 95 SER A O 1
ATOM 772 N N . THR A 1 96 ? 3.014 0.694 -20.780 1.00 75.12 96 THR A N 1
ATOM 773 C CA . THR A 1 96 ? 2.617 0.414 -22.170 1.00 75.12 96 THR A CA 1
ATOM 774 C C . THR A 1 96 ? 2.052 1.649 -22.875 1.00 75.12 96 THR A C 1
ATOM 776 O O . THR A 1 96 ? 2.467 1.949 -23.998 1.00 75.12 96 THR A O 1
ATOM 779 N N . LYS A 1 97 ? 1.168 2.414 -22.220 1.00 71.06 97 LYS A N 1
ATOM 780 C CA . LYS A 1 97 ? 0.546 3.613 -22.806 1.00 71.06 97 LYS A CA 1
ATOM 781 C C . LYS A 1 97 ? 1.509 4.811 -22.876 1.00 71.06 97 LYS A C 1
ATOM 783 O O . LYS A 1 97 ? 1.494 5.535 -23.870 1.00 71.06 97 LYS A O 1
ATOM 788 N N . ASN A 1 98 ? 2.416 5.000 -21.915 1.00 65.00 98 ASN A N 1
ATOM 789 C CA . ASN A 1 98 ? 3.356 6.135 -21.882 1.00 65.00 98 ASN A CA 1
ATOM 790 C C . ASN A 1 98 ? 4.450 6.072 -22.956 1.00 65.00 98 ASN A C 1
ATOM 792 O O . ASN A 1 98 ? 4.911 7.117 -23.422 1.00 65.00 98 ASN A O 1
ATOM 796 N N . ARG A 1 99 ? 4.804 4.873 -23.447 1.00 60.19 99 ARG A N 1
ATOM 797 C CA . ARG A 1 99 ? 5.681 4.728 -24.626 1.00 60.19 99 ARG A CA 1
ATOM 798 C C . ARG A 1 99 ? 5.146 5.486 -25.847 1.00 60.19 99 ARG A C 1
ATOM 800 O O . ARG A 1 99 ? 5.936 5.912 -26.686 1.00 60.19 99 ARG A O 1
ATOM 807 N N . SER A 1 100 ? 3.830 5.702 -25.927 1.00 58.59 100 SER A N 1
ATOM 808 C CA . SER A 1 100 ? 3.204 6.484 -26.999 1.00 58.59 100 SER A CA 1
ATOM 809 C C . SER A 1 100 ? 3.261 8.004 -26.780 1.00 58.59 100 SER A C 1
ATOM 811 O O . SER A 1 100 ? 3.293 8.753 -27.754 1.00 58.59 100 SER A O 1
ATOM 813 N N . THR A 1 101 ? 3.328 8.475 -25.527 1.00 62.00 101 THR A N 1
ATOM 814 C CA . THR A 1 101 ? 3.233 9.906 -25.177 1.00 62.00 101 THR A CA 1
ATOM 815 C C . THR A 1 101 ? 4.583 10.578 -24.910 1.00 62.00 101 THR A C 1
ATOM 817 O O . THR A 1 101 ? 4.624 11.802 -24.796 1.00 62.00 101 THR A O 1
ATOM 820 N N . LYS A 1 102 ? 5.691 9.816 -24.843 1.00 62.25 102 LYS A N 1
ATOM 821 C CA . LYS A 1 102 ? 7.061 10.295 -24.524 1.00 62.25 102 LYS A CA 1
ATOM 822 C C . LYS A 1 102 ? 7.165 11.077 -23.203 1.00 62.25 102 LYS A C 1
ATOM 824 O O . LYS A 1 102 ? 8.080 11.880 -23.027 1.00 62.25 102 LYS A O 1
ATOM 829 N N . LYS A 1 103 ? 6.221 10.868 -22.287 1.00 69.75 103 LYS A N 1
ATOM 830 C CA . LYS A 1 103 ? 6.224 11.487 -20.960 1.00 69.75 103 LYS A CA 1
ATOM 831 C C . LYS A 1 103 ? 7.064 10.642 -20.007 1.00 69.75 103 LYS A C 1
ATOM 833 O O . LYS A 1 103 ? 6.965 9.419 -20.043 1.00 69.75 103 LYS A O 1
ATOM 838 N N . PHE A 1 104 ? 7.880 11.303 -19.191 1.00 74.69 104 PHE A N 1
ATOM 839 C CA . PHE A 1 104 ? 8.814 10.661 -18.269 1.00 74.69 104 PHE A CA 1
ATOM 840 C C . PHE A 1 104 ? 8.224 10.636 -16.859 1.00 74.69 104 PHE A C 1
ATOM 842 O O . PHE A 1 104 ? 7.943 11.695 -16.294 1.00 74.69 104 PHE A O 1
ATOM 849 N N . PHE A 1 105 ? 8.054 9.436 -16.303 1.00 86.44 105 PHE A N 1
ATOM 850 C CA . PHE A 1 105 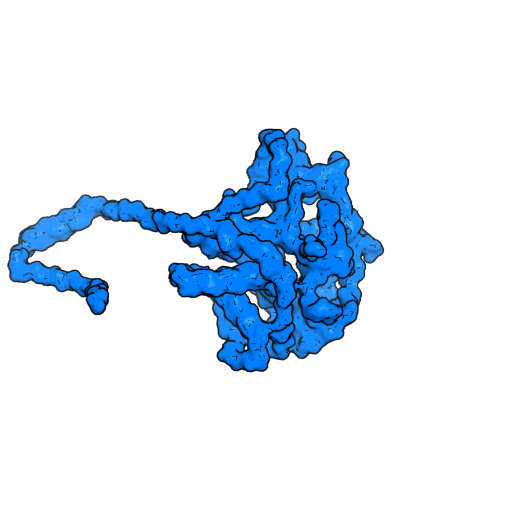? 7.551 9.216 -14.941 1.00 86.44 105 PHE A CA 1
ATOM 851 C C . PHE A 1 105 ? 8.606 8.432 -14.156 1.00 86.44 105 PHE A C 1
ATOM 853 O O . PHE A 1 105 ? 8.604 7.199 -14.198 1.00 86.44 105 PHE A O 1
ATOM 860 N N . PRO A 1 106 ? 9.571 9.127 -13.527 1.00 89.62 106 PRO A N 1
ATOM 861 C CA . PRO A 1 106 ? 10.790 8.504 -13.030 1.00 89.62 106 PRO A CA 1
ATOM 862 C C . PRO A 1 106 ? 10.541 7.312 -12.097 1.00 89.62 106 PRO A C 1
ATOM 864 O O . PRO A 1 106 ? 11.132 6.246 -12.291 1.00 89.62 106 PRO A O 1
ATOM 867 N N . LEU A 1 107 ? 9.672 7.464 -11.093 1.00 94.00 107 LEU A N 1
ATOM 868 C CA . LEU A 1 107 ? 9.382 6.401 -10.138 1.00 94.00 107 LEU A CA 1
ATOM 869 C C . LEU A 1 107 ? 8.549 5.295 -10.787 1.00 94.00 107 LEU A C 1
ATOM 871 O O . LEU A 1 107 ? 8.897 4.122 -10.646 1.00 94.00 107 LEU A O 1
ATOM 875 N N . ALA A 1 108 ? 7.504 5.644 -11.542 1.00 91.81 108 ALA A N 1
ATOM 876 C CA . ALA A 1 108 ? 6.679 4.651 -12.230 1.00 91.81 108 ALA A CA 1
ATOM 877 C C . ALA A 1 108 ? 7.492 3.785 -13.217 1.00 91.81 108 ALA A C 1
ATOM 879 O O . ALA A 1 108 ? 7.268 2.576 -13.304 1.00 91.81 108 ALA A O 1
ATOM 880 N N . GLU A 1 109 ? 8.470 4.362 -13.921 1.00 89.44 109 GLU A N 1
ATOM 881 C CA . GLU A 1 109 ? 9.370 3.637 -14.828 1.00 89.44 109 GLU A CA 1
ATOM 882 C C . GLU A 1 109 ? 10.325 2.697 -14.086 1.00 89.44 109 GLU A C 1
ATOM 884 O O . GLU A 1 109 ? 10.541 1.569 -14.532 1.00 89.44 109 GLU A O 1
ATOM 889 N N . ILE A 1 110 ? 10.874 3.118 -12.942 1.00 92.75 110 ILE A N 1
ATOM 890 C CA . ILE A 1 110 ? 11.726 2.256 -12.106 1.00 92.75 110 ILE A CA 1
ATOM 891 C C . ILE A 1 110 ? 10.925 1.071 -11.571 1.00 92.75 110 ILE A C 1
ATOM 893 O O . ILE A 1 110 ? 11.399 -0.063 -11.641 1.00 92.75 110 ILE A O 1
ATOM 897 N N . LEU A 1 111 ? 9.711 1.314 -11.071 1.00 94.31 111 LEU A N 1
ATOM 898 C CA . LEU A 1 111 ? 8.843 0.249 -10.571 1.00 94.31 111 LEU A CA 1
ATOM 899 C C . LEU A 1 111 ? 8.384 -0.683 -11.701 1.00 94.31 111 LEU A C 1
ATOM 901 O O . LEU A 1 111 ? 8.359 -1.894 -11.511 1.00 94.31 111 LEU A O 1
ATOM 905 N N . SER A 1 112 ? 8.113 -0.152 -12.896 1.00 90.94 112 SER A N 1
ATOM 906 C CA . SER A 1 112 ? 7.808 -0.969 -14.080 1.00 90.94 112 SER A CA 1
ATOM 907 C C . SER A 1 112 ? 8.999 -1.834 -14.500 1.00 90.94 112 SER A C 1
ATOM 909 O O . SER A 1 112 ? 8.835 -3.011 -14.794 1.00 90.94 112 SER A O 1
ATOM 911 N N . ALA A 1 113 ? 10.219 -1.290 -14.465 1.00 89.38 113 ALA A N 1
ATOM 912 C CA . ALA A 1 113 ? 11.425 -2.068 -14.737 1.00 89.38 113 ALA A CA 1
ATOM 913 C C . ALA A 1 113 ? 11.669 -3.161 -13.683 1.00 89.38 113 ALA A C 1
ATOM 915 O O . ALA A 1 113 ? 12.233 -4.203 -14.017 1.00 89.38 113 ALA A O 1
ATOM 916 N N . LEU A 1 114 ? 11.256 -2.932 -12.431 1.00 90.94 114 LEU A N 1
ATOM 917 C CA . LEU A 1 114 ? 11.292 -3.942 -11.374 1.00 90.94 114 LEU A CA 1
ATOM 918 C C . LEU A 1 114 ? 10.257 -5.048 -11.608 1.00 90.94 114 LEU A C 1
ATOM 920 O O . LEU A 1 114 ? 10.587 -6.213 -11.420 1.00 90.94 114 LEU A O 1
ATOM 924 N N . ILE A 1 115 ? 9.048 -4.698 -12.059 1.00 90.81 115 ILE A N 1
ATOM 925 C CA . ILE A 1 115 ? 8.029 -5.664 -12.497 1.00 90.81 115 ILE A CA 1
ATOM 926 C C . ILE A 1 115 ? 8.585 -6.538 -13.627 1.00 90.81 115 ILE A C 1
ATOM 928 O O . ILE A 1 115 ? 8.588 -7.756 -13.487 1.00 90.81 115 ILE A O 1
ATOM 932 N N . ASP A 1 116 ? 9.138 -5.935 -14.687 1.00 88.12 116 ASP A N 1
ATOM 933 C CA . ASP A 1 116 ? 9.746 -6.681 -15.801 1.00 88.12 116 ASP A CA 1
ATOM 934 C C . ASP A 1 116 ? 10.839 -7.641 -15.292 1.00 88.12 116 ASP A C 1
ATOM 936 O O . ASP A 1 116 ? 10.881 -8.815 -15.650 1.00 88.12 116 ASP A O 1
ATOM 940 N N . PHE A 1 117 ? 11.707 -7.163 -14.395 1.00 87.69 117 PHE A N 1
ATOM 941 C CA . PHE A 1 117 ? 12.772 -7.976 -13.805 1.00 87.69 117 PHE A CA 1
ATOM 942 C C . PHE A 1 117 ? 12.245 -9.161 -12.970 1.00 87.69 117 PHE A C 1
ATOM 944 O O . PHE A 1 117 ? 12.877 -10.223 -12.952 1.00 87.69 117 PHE A O 1
ATOM 951 N N . LEU A 1 118 ? 11.111 -8.984 -12.282 1.00 87.62 118 LEU A N 1
ATOM 952 C CA . LEU A 1 118 ? 10.427 -10.025 -11.510 1.00 87.62 118 LEU A CA 1
ATOM 953 C C . LEU A 1 118 ? 9.663 -11.019 -12.399 1.00 87.62 118 LEU A C 1
ATOM 955 O O . LEU A 1 118 ? 9.414 -12.135 -11.956 1.00 87.62 118 LEU A O 1
ATOM 959 N N . GLU A 1 119 ? 9.284 -10.653 -13.623 1.00 87.00 119 GLU A N 1
ATOM 960 C CA . GLU A 1 119 ? 8.593 -11.542 -14.573 1.00 87.00 119 GLU A CA 1
ATOM 961 C C . GLU A 1 119 ? 9.567 -12.336 -15.466 1.00 87.00 119 GLU A C 1
ATOM 963 O O . GLU A 1 119 ? 9.259 -13.448 -15.893 1.00 87.00 119 GLU A O 1
ATOM 968 N N . GLU A 1 120 ? 10.755 -11.797 -15.755 1.00 82.25 120 GLU A N 1
ATOM 969 C CA . GLU A 1 120 ? 11.721 -12.429 -16.659 1.00 82.25 120 GLU A CA 1
ATOM 970 C C . GLU A 1 120 ? 12.458 -13.628 -16.029 1.00 82.25 120 GLU A C 1
ATOM 972 O O . GLU A 1 120 ? 13.142 -13.502 -15.013 1.00 82.25 120 GLU A O 1
ATOM 977 N N . GLU A 1 121 ? 12.458 -14.783 -16.708 1.00 63.25 121 GLU A N 1
ATOM 978 C CA . GLU A 1 121 ? 13.287 -15.946 -16.328 1.00 63.25 121 GLU A CA 1
ATOM 979 C C . GLU A 1 121 ? 14.797 -15.705 -16.511 1.00 63.25 121 GLU A C 1
ATOM 981 O O . GLU A 1 121 ? 15.618 -16.387 -15.898 1.00 63.25 121 GLU A O 1
ATOM 986 N N . LYS A 1 122 ? 15.182 -14.747 -17.365 1.00 62.09 122 LYS A N 1
ATOM 987 C CA . LYS A 1 122 ? 16.582 -14.418 -17.672 1.00 62.09 122 LYS A CA 1
ATOM 988 C C . LYS A 1 122 ? 17.000 -13.139 -16.950 1.00 62.09 122 LYS A C 1
ATOM 990 O O . LYS A 1 122 ? 16.259 -12.165 -16.929 1.00 62.09 122 LYS A O 1
ATOM 995 N N . ASP A 1 123 ? 18.208 -13.117 -16.397 1.00 62.28 123 ASP A N 1
ATOM 996 C CA . ASP A 1 123 ? 18.752 -11.959 -15.673 1.00 62.28 123 ASP A CA 1
ATOM 997 C C . ASP A 1 123 ? 19.285 -10.891 -16.645 1.00 62.28 123 ASP A C 1
ATOM 999 O O . ASP A 1 123 ? 20.490 -10.686 -16.772 1.00 62.28 123 ASP A O 1
ATOM 1003 N N . SER A 1 124 ? 18.393 -10.235 -17.395 1.00 57.28 124 SER A N 1
ATOM 1004 C CA . SER A 1 124 ? 18.784 -9.216 -18.383 1.00 57.28 124 SER A CA 1
ATOM 1005 C C . SER A 1 124 ? 19.163 -7.864 -17.750 1.00 57.28 124 SER A C 1
ATOM 1007 O O . SER A 1 124 ? 19.920 -7.097 -18.345 1.00 57.28 124 SER A O 1
ATOM 1009 N N . LYS A 1 125 ? 18.668 -7.580 -16.535 1.00 67.31 125 LYS A N 1
ATOM 1010 C CA . LYS A 1 125 ? 18.917 -6.355 -15.753 1.00 67.31 125 LYS A CA 1
ATOM 1011 C C . LYS A 1 125 ? 19.362 -6.713 -14.336 1.00 67.31 125 LYS A C 1
ATOM 1013 O O . LYS A 1 125 ? 18.873 -7.681 -13.767 1.00 67.31 125 LYS A O 1
ATOM 1018 N N . SER A 1 126 ? 20.248 -5.916 -13.742 1.00 78.62 126 SER A N 1
ATOM 1019 C CA . SER A 1 126 ? 20.684 -6.112 -12.354 1.00 78.62 126 SER A CA 1
ATOM 1020 C C . SER A 1 126 ? 19.724 -5.433 -11.373 1.00 78.62 126 SER A C 1
ATOM 1022 O O . SER A 1 126 ? 19.465 -4.233 -11.487 1.00 78.62 126 SER A O 1
ATOM 1024 N N . PHE A 1 127 ? 19.239 -6.165 -10.361 1.00 83.81 127 PHE A N 1
ATOM 1025 C CA . PHE A 1 127 ? 18.432 -5.595 -9.271 1.00 83.81 127 PHE A CA 1
ATOM 1026 C C . PHE A 1 127 ? 19.138 -4.409 -8.589 1.00 83.81 127 PHE A C 1
ATOM 1028 O O . PHE A 1 127 ? 18.494 -3.413 -8.258 1.00 83.81 127 PHE A O 1
ATOM 1035 N N . ASN A 1 128 ? 20.468 -4.466 -8.452 1.00 85.62 128 ASN A N 1
ATOM 1036 C CA . ASN A 1 128 ? 21.251 -3.396 -7.832 1.00 85.62 128 ASN A CA 1
ATOM 1037 C C . ASN A 1 128 ? 21.124 -2.064 -8.589 1.00 85.62 128 ASN A C 1
ATOM 1039 O O . ASN A 1 128 ? 21.012 -1.018 -7.958 1.00 85.62 128 ASN A O 1
ATOM 1043 N N . GLU A 1 129 ? 21.061 -2.087 -9.923 1.00 87.94 129 GLU A N 1
ATOM 1044 C CA . GLU A 1 129 ? 20.884 -0.868 -10.726 1.00 87.94 129 GLU A CA 1
ATOM 1045 C C . GLU A 1 129 ? 19.498 -0.245 -10.519 1.00 87.94 129 GLU A C 1
ATOM 1047 O O . GLU A 1 129 ? 19.359 0.977 -10.425 1.00 87.94 129 GLU A O 1
ATOM 1052 N N . ILE A 1 130 ? 18.460 -1.082 -10.427 1.00 89.06 130 ILE A N 1
ATOM 1053 C CA . ILE A 1 130 ? 17.086 -0.644 -10.143 1.00 89.06 130 ILE A CA 1
ATOM 1054 C C . ILE A 1 130 ? 17.026 -0.037 -8.737 1.00 89.06 130 ILE A C 1
ATOM 1056 O O . ILE A 1 130 ? 16.505 1.066 -8.554 1.00 89.06 130 ILE A O 1
ATOM 1060 N N . ARG A 1 131 ? 17.631 -0.716 -7.758 1.00 88.56 131 ARG A N 1
ATOM 1061 C CA . ARG A 1 131 ? 17.727 -0.265 -6.368 1.00 88.56 131 ARG A CA 1
ATOM 1062 C C . ARG A 1 131 ? 18.439 1.082 -6.250 1.00 88.56 131 ARG A C 1
ATOM 1064 O O . ARG A 1 131 ? 17.961 1.968 -5.549 1.00 88.56 131 ARG A O 1
ATOM 1071 N N . GLU A 1 132 ? 19.562 1.270 -6.937 1.00 90.00 132 GLU A N 1
ATOM 1072 C CA . GLU A 1 132 ? 20.285 2.545 -6.927 1.00 90.00 132 GLU A CA 1
ATOM 1073 C C . GLU A 1 132 ? 19.434 3.699 -7.460 1.00 90.00 132 GLU A C 1
ATOM 1075 O O . GLU A 1 132 ? 19.454 4.795 -6.897 1.00 90.00 132 GLU A O 1
ATOM 1080 N N . LYS A 1 133 ? 18.665 3.469 -8.531 1.00 91.75 133 LYS A N 1
ATOM 1081 C CA . LYS A 1 133 ? 17.733 4.474 -9.059 1.00 91.75 133 LYS A CA 1
ATOM 1082 C C . LYS A 1 133 ? 16.614 4.775 -8.063 1.00 91.75 133 LYS A C 1
ATOM 1084 O O . LYS A 1 133 ? 16.293 5.943 -7.857 1.00 91.75 133 LYS A O 1
ATOM 1089 N N . LEU A 1 134 ? 16.075 3.750 -7.404 1.00 90.88 134 LEU A N 1
ATOM 1090 C CA . LEU A 1 134 ? 15.037 3.904 -6.386 1.00 90.88 134 LEU A CA 1
ATOM 1091 C C . LEU A 1 134 ? 15.519 4.765 -5.202 1.00 90.88 134 LEU A C 1
ATOM 1093 O O . LEU A 1 134 ? 14.837 5.711 -4.809 1.00 90.88 134 LEU A O 1
ATOM 1097 N N . VAL A 1 135 ? 16.726 4.504 -4.687 1.00 90.44 135 VAL A N 1
ATOM 1098 C CA . VAL A 1 135 ? 17.331 5.279 -3.585 1.00 90.44 135 VAL A CA 1
ATOM 1099 C C . VAL A 1 135 ? 17.611 6.732 -3.986 1.00 90.44 135 VAL A C 1
ATOM 1101 O O . VAL A 1 135 ? 17.519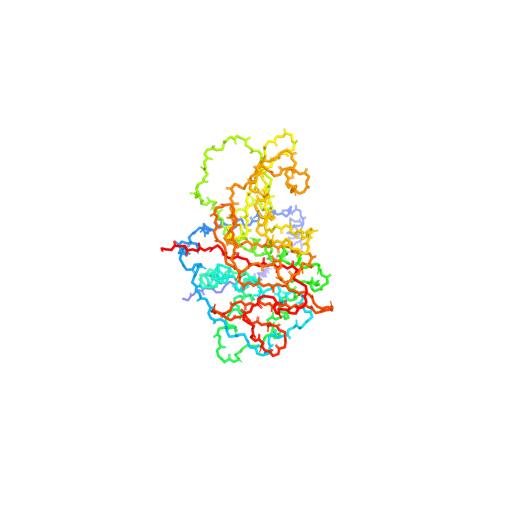 7.624 -3.146 1.00 90.44 135 VAL A O 1
ATOM 1104 N N . LYS A 1 136 ? 17.919 7.006 -5.261 1.00 90.75 136 LYS A N 1
ATOM 1105 C CA . LYS A 1 136 ? 18.103 8.383 -5.754 1.00 90.75 136 LYS A CA 1
ATOM 1106 C C . LYS A 1 136 ? 16.805 9.193 -5.743 1.00 90.75 136 LYS A C 1
ATOM 1108 O O . LYS A 1 136 ? 16.860 10.387 -5.470 1.00 90.75 136 LYS A O 1
ATOM 1113 N N . ILE A 1 137 ? 15.663 8.565 -6.034 1.00 90.12 137 ILE A N 1
ATOM 1114 C CA . ILE A 1 137 ? 14.353 9.238 -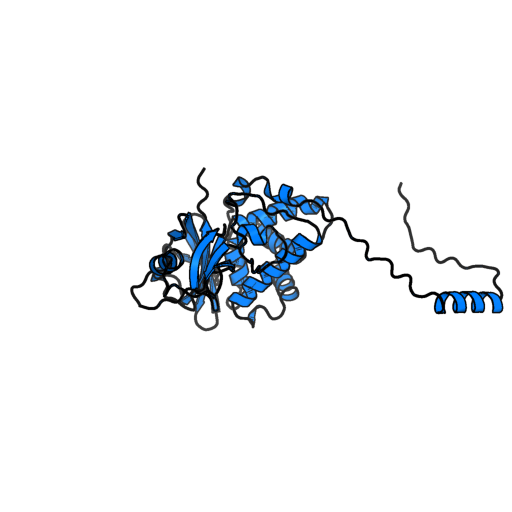6.001 1.00 90.12 137 ILE A CA 1
ATOM 1115 C C . ILE A 1 137 ? 13.873 9.445 -4.568 1.00 90.12 137 ILE A C 1
ATOM 1117 O O . ILE A 1 137 ? 13.333 10.502 -4.246 1.00 90.12 137 ILE A O 1
ATOM 1121 N N . ILE A 1 138 ? 14.069 8.446 -3.706 1.00 88.38 138 ILE A N 1
ATOM 1122 C CA . ILE A 1 138 ? 13.645 8.489 -2.305 1.00 88.38 138 ILE A CA 1
ATOM 1123 C C . ILE A 1 138 ? 14.898 8.470 -1.422 1.00 88.38 138 ILE A C 1
ATOM 1125 O O . ILE A 1 138 ? 15.211 7.443 -0.806 1.00 88.38 138 ILE A O 1
ATOM 1129 N N . PRO A 1 139 ? 15.642 9.595 -1.359 1.00 80.00 139 PRO A N 1
ATOM 1130 C CA . PRO A 1 139 ? 16.852 9.667 -0.561 1.00 80.00 139 PRO A CA 1
ATOM 1131 C C . PRO A 1 139 ? 16.517 9.461 0.913 1.00 80.00 139 PRO A C 1
ATOM 1133 O O . PRO A 1 139 ? 15.452 9.861 1.401 1.00 80.00 139 PRO A O 1
ATOM 1136 N N . ASP A 1 140 ? 17.435 8.797 1.614 1.00 82.75 140 ASP A N 1
ATOM 1137 C CA . ASP A 1 140 ? 17.295 8.439 3.027 1.00 82.75 140 ASP A CA 1
ATOM 1138 C C . ASP A 1 140 ? 16.029 7.625 3.350 1.00 82.75 140 ASP A C 1
ATOM 1140 O O . ASP A 1 140 ? 15.612 7.581 4.507 1.00 82.75 140 ASP A O 1
ATOM 1144 N N . GLY A 1 141 ? 15.427 6.953 2.358 1.00 78.25 141 GLY A N 1
ATOM 1145 C CA . GLY A 1 141 ? 14.237 6.121 2.553 1.00 78.25 141 GLY A CA 1
ATOM 1146 C C . GLY A 1 141 ? 14.406 5.141 3.713 1.00 78.25 141 GLY A C 1
ATOM 1147 O O . GLY A 1 141 ? 13.584 5.123 4.618 1.00 78.25 141 GLY A O 1
ATOM 1148 N N . ASP A 1 142 ? 15.536 4.437 3.776 1.00 81.81 142 ASP A N 1
ATOM 1149 C CA . ASP A 1 142 ? 15.810 3.445 4.826 1.00 81.81 142 ASP A CA 1
ATOM 1150 C C . ASP A 1 142 ? 16.033 4.037 6.233 1.00 81.81 142 ASP A C 1
ATOM 1152 O O . ASP A 1 142 ? 16.054 3.296 7.214 1.00 81.81 142 ASP A O 1
ATOM 1156 N N . LYS A 1 143 ? 16.180 5.364 6.363 1.00 81.56 143 LYS A N 1
ATOM 1157 C CA . LYS A 1 143 ? 16.263 6.056 7.663 1.00 81.56 143 LYS A CA 1
ATOM 1158 C C . LYS A 1 143 ? 14.897 6.515 8.177 1.00 81.56 143 LYS A C 1
ATOM 1160 O O . LYS A 1 143 ? 14.795 6.945 9.325 1.00 81.56 143 LYS A O 1
ATOM 1165 N N . LYS A 1 144 ? 13.865 6.485 7.330 1.00 82.25 144 LYS A N 1
ATOM 1166 C CA . LYS A 1 144 ? 12.507 6.916 7.672 1.00 82.25 144 LYS A CA 1
ATOM 1167 C C . LYS A 1 144 ? 11.715 5.769 8.294 1.00 82.25 144 LYS A C 1
ATOM 1169 O O . LYS A 1 144 ? 12.035 4.595 8.125 1.00 82.25 144 LYS A O 1
ATOM 1174 N N . ASP A 1 145 ? 10.642 6.124 8.995 1.00 88.12 145 ASP A N 1
ATOM 1175 C CA . ASP A 1 145 ? 9.652 5.142 9.426 1.00 88.12 145 ASP A CA 1
ATOM 1176 C C . ASP A 1 145 ? 8.951 4.502 8.215 1.00 88.12 145 ASP A C 1
ATOM 1178 O O . ASP A 1 145 ? 8.710 5.163 7.202 1.00 88.12 145 ASP A O 1
ATOM 1182 N N . SER A 1 146 ? 8.576 3.227 8.341 1.00 90.38 146 SER A N 1
ATOM 1183 C CA . SER A 1 146 ? 7.898 2.474 7.278 1.00 90.38 146 SER A CA 1
ATOM 1184 C C . SER A 1 146 ? 6.649 3.176 6.724 1.00 90.38 146 SER A C 1
ATOM 1186 O O . SER A 1 146 ? 6.464 3.233 5.508 1.00 90.38 146 SER A O 1
ATOM 1188 N N . SER A 1 147 ? 5.848 3.812 7.583 1.00 91.12 147 SER A N 1
ATOM 1189 C CA . SER A 1 147 ? 4.662 4.559 7.155 1.00 91.12 147 SER A CA 1
ATOM 1190 C C . SER A 1 147 ? 5.018 5.804 6.334 1.00 91.12 147 SER A C 1
ATOM 1192 O O . SER A 1 147 ? 4.321 6.138 5.376 1.00 91.12 147 SER A O 1
ATOM 1194 N N . MET A 1 148 ? 6.129 6.476 6.655 1.00 92.25 148 MET A N 1
ATOM 1195 C CA . MET A 1 148 ? 6.609 7.645 5.911 1.00 92.25 148 MET A CA 1
ATOM 1196 C C . MET A 1 148 ? 7.159 7.265 4.537 1.00 92.25 148 MET A C 1
ATOM 1198 O O . MET A 1 148 ? 6.975 8.015 3.579 1.00 92.25 148 MET A O 1
ATOM 1202 N N . ILE A 1 149 ? 7.831 6.116 4.431 1.00 94.00 149 ILE A N 1
ATOM 1203 C CA . ILE A 1 149 ? 8.310 5.591 3.148 1.00 94.00 149 ILE A CA 1
ATOM 1204 C C . ILE A 1 149 ? 7.119 5.274 2.243 1.00 94.00 149 ILE A C 1
ATOM 1206 O O . ILE A 1 149 ? 7.076 5.767 1.119 1.00 94.00 149 ILE A O 1
ATOM 1210 N N . TYR A 1 150 ? 6.140 4.518 2.752 1.00 95.94 150 TYR A N 1
ATOM 1211 C CA . TYR A 1 150 ? 4.902 4.199 2.038 1.00 95.94 150 TYR A CA 1
ATOM 1212 C C . TYR A 1 150 ? 4.213 5.463 1.508 1.00 95.94 150 TYR A C 1
ATOM 1214 O O . TYR A 1 150 ? 3.997 5.583 0.304 1.00 95.94 150 TYR A O 1
ATOM 1222 N N . LYS A 1 151 ? 3.982 6.454 2.379 1.00 93.88 151 LYS A N 1
ATOM 1223 C CA . LYS A 1 151 ? 3.376 7.736 1.989 1.00 93.88 151 LYS A CA 1
ATOM 1224 C C . LYS A 1 151 ? 4.192 8.491 0.942 1.00 93.88 151 LYS A C 1
ATOM 1226 O O . LYS A 1 151 ? 3.623 9.041 0.010 1.00 93.88 151 LYS A O 1
ATOM 1231 N N . SER A 1 152 ? 5.522 8.497 1.063 1.00 94.44 152 SER A N 1
ATOM 1232 C CA . SER A 1 152 ? 6.392 9.164 0.082 1.00 94.44 152 SER A CA 1
ATOM 1233 C C . SER A 1 152 ? 6.268 8.529 -1.306 1.00 94.44 152 SER A C 1
ATOM 1235 O O . SER A 1 152 ? 6.249 9.245 -2.299 1.00 94.44 152 SER A O 1
ATOM 1237 N N . ILE A 1 153 ? 6.179 7.196 -1.384 1.00 95.88 153 ILE A N 1
ATOM 1238 C CA . ILE A 1 153 ? 6.007 6.483 -2.658 1.00 95.88 153 ILE A CA 1
ATOM 1239 C C . ILE A 1 153 ? 4.677 6.878 -3.310 1.00 95.88 153 ILE A C 1
ATOM 1241 O O . ILE A 1 153 ? 4.665 7.236 -4.488 1.00 95.88 153 ILE A O 1
ATOM 1245 N N . LEU A 1 154 ? 3.578 6.842 -2.549 1.00 95.69 154 LEU A N 1
ATOM 1246 C CA . LEU A 1 154 ? 2.251 7.190 -3.062 1.00 95.69 154 LEU A CA 1
ATOM 1247 C C . LEU A 1 154 ? 2.170 8.654 -3.507 1.00 95.69 154 LEU A C 1
ATOM 1249 O O . LEU A 1 154 ? 1.705 8.915 -4.613 1.00 95.69 154 LEU A O 1
ATOM 1253 N N . ASP A 1 155 ? 2.697 9.587 -2.711 1.00 94.25 155 ASP A N 1
ATOM 1254 C CA . ASP A 1 155 ? 2.696 11.021 -3.026 1.00 94.25 155 ASP A CA 1
ATOM 1255 C C . ASP A 1 155 ? 3.520 11.346 -4.285 1.00 94.25 155 ASP A C 1
ATOM 1257 O O . ASP A 1 155 ? 3.089 12.132 -5.133 1.00 94.25 155 ASP A O 1
ATOM 1261 N N . ILE A 1 156 ? 4.684 10.708 -4.464 1.00 94.62 156 ILE A N 1
ATOM 1262 C CA . ILE A 1 156 ? 5.491 10.884 -5.680 1.00 94.62 156 ILE A CA 1
ATOM 1263 C C . ILE A 1 156 ? 4.732 10.360 -6.902 1.00 94.62 156 ILE A C 1
ATOM 1265 O O . ILE A 1 156 ? 4.632 11.075 -7.897 1.00 94.62 156 ILE A O 1
ATOM 1269 N N . LEU A 1 157 ? 4.161 9.153 -6.832 1.00 94.00 157 LEU A N 1
ATOM 1270 C CA . LEU A 1 157 ? 3.400 8.578 -7.948 1.00 94.00 157 LEU A CA 1
ATOM 1271 C C . LEU A 1 157 ? 2.152 9.401 -8.275 1.00 94.00 157 LEU A C 1
ATOM 1273 O O . LEU A 1 157 ? 1.857 9.645 -9.442 1.00 94.00 157 LEU A O 1
ATOM 1277 N N . HIS A 1 158 ? 1.450 9.879 -7.251 1.00 92.62 158 HIS A N 1
ATOM 1278 C CA . HIS A 1 158 ? 0.302 10.762 -7.392 1.00 92.62 158 HIS A CA 1
ATOM 1279 C C . HIS A 1 158 ? 0.664 12.025 -8.189 1.00 92.62 158 HIS A C 1
ATOM 1281 O O . HIS A 1 158 ? 0.033 12.331 -9.206 1.00 92.62 158 HIS A O 1
ATOM 1287 N N . LYS A 1 159 ? 1.736 12.717 -7.784 1.00 90.88 159 LYS A N 1
ATOM 1288 C CA . LYS A 1 159 ? 2.252 13.909 -8.474 1.00 90.88 159 LYS A CA 1
ATOM 1289 C C . LYS A 1 159 ? 2.742 13.601 -9.883 1.00 90.88 159 LYS A C 1
ATOM 1291 O O . LYS A 1 159 ? 2.494 14.385 -10.799 1.00 90.88 159 LYS A O 1
ATOM 1296 N N . GLU A 1 160 ? 3.410 12.464 -10.073 1.00 89.81 160 GLU A N 1
ATOM 1297 C CA . GLU A 1 160 ? 3.820 11.991 -11.392 1.00 89.81 160 GLU A CA 1
ATOM 1298 C C . GLU A 1 160 ? 2.600 11.861 -12.307 1.00 89.81 160 GLU A C 1
ATOM 1300 O O . GLU A 1 160 ? 2.596 12.452 -13.384 1.00 89.81 160 GLU A O 1
ATOM 1305 N N . PHE A 1 161 ? 1.518 11.216 -11.872 1.00 87.12 161 PHE A N 1
ATOM 1306 C CA . PHE A 1 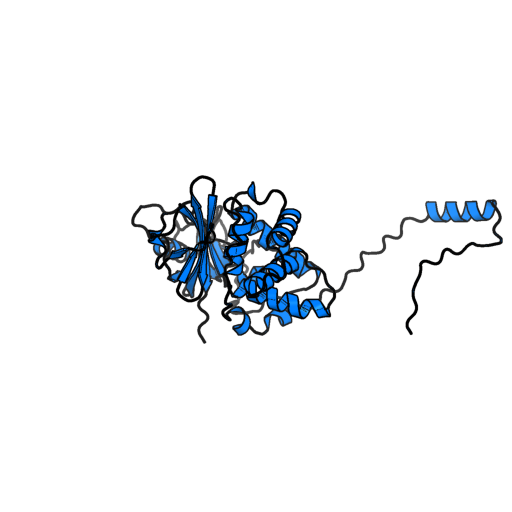161 ? 0.313 11.059 -12.693 1.00 87.12 161 PHE A CA 1
ATOM 1307 C C . PHE A 1 161 ? -0.355 12.399 -13.025 1.00 87.12 161 PHE A C 1
ATOM 1309 O O . PHE A 1 161 ? -0.699 12.649 -14.185 1.00 87.12 161 PHE A O 1
ATOM 1316 N N . LEU A 1 162 ? -0.460 13.298 -12.047 1.00 85.75 162 LEU A N 1
ATOM 1317 C CA . LEU A 1 162 ? -1.087 14.611 -12.221 1.00 85.75 162 LEU A CA 1
ATOM 1318 C C . LEU A 1 162 ? -0.258 15.618 -13.008 1.00 85.75 162 LEU A C 1
ATOM 1320 O O . LEU A 1 162 ? -0.803 16.572 -13.562 1.00 85.75 162 LEU A O 1
ATOM 1324 N N . SER A 1 163 ? 1.054 15.409 -13.125 1.00 82.69 163 SER A N 1
ATOM 1325 C CA . SER A 1 163 ? 1.902 16.247 -13.983 1.00 82.69 163 SER A CA 1
ATOM 1326 C C . SER A 1 163 ? 1.409 16.271 -15.436 1.00 82.69 163 SER A C 1
ATOM 1328 O O . SER A 1 163 ? 1.700 17.194 -16.194 1.00 82.69 163 SER A O 1
ATOM 1330 N N . SER A 1 164 ? 0.672 15.232 -15.830 1.00 75.38 164 SER A N 1
ATOM 1331 C CA . SER A 1 164 ? 0.455 14.871 -17.221 1.00 75.38 164 SER A CA 1
ATOM 1332 C C . SER A 1 164 ? -0.985 14.553 -17.574 1.00 75.38 164 SER A C 1
ATOM 1334 O O . SER A 1 164 ? -1.382 14.773 -18.726 1.00 75.38 164 SER A O 1
ATOM 1336 N N . TYR A 1 165 ? -1.736 14.040 -16.610 1.00 78.44 165 TYR A N 1
ATOM 1337 C CA . TYR A 1 165 ? -3.114 13.632 -16.773 1.00 78.44 165 TYR A CA 1
ATOM 1338 C C . TYR A 1 165 ? -3.987 14.379 -15.776 1.00 78.44 165 TYR A C 1
ATOM 1340 O O . TYR A 1 165 ? -3.553 14.718 -14.679 1.00 78.44 165 TYR A O 1
ATOM 1348 N N . TYR A 1 166 ? -5.215 14.660 -16.180 1.00 80.25 166 TYR A N 1
ATOM 1349 C CA . TYR A 1 166 ? -6.266 15.075 -15.267 1.00 80.25 166 TYR A CA 1
ATOM 1350 C C . TYR A 1 166 ? -7.236 13.910 -15.144 1.00 80.25 166 TYR A C 1
ATOM 1352 O O . TYR A 1 166 ? -7.651 13.361 -16.168 1.00 80.25 166 TYR A O 1
ATOM 1360 N N . PHE A 1 167 ? -7.546 13.513 -13.916 1.00 79.12 167 PHE A N 1
ATOM 1361 C CA . PHE A 1 167 ? -8.501 12.453 -13.645 1.00 79.12 167 PHE A CA 1
ATOM 1362 C C . PHE A 1 167 ? -9.706 13.052 -12.933 1.00 79.12 167 PHE A C 1
ATOM 1364 O O . PHE A 1 167 ? -9.556 13.864 -12.021 1.00 79.12 167 PHE A O 1
ATOM 1371 N N . GLU A 1 168 ? -10.887 12.624 -13.341 1.00 73.19 168 GLU A N 1
ATOM 1372 C CA . GLU A 1 168 ? -12.137 12.922 -12.654 1.00 73.19 168 GLU A CA 1
ATOM 1373 C C . GLU A 1 168 ? -12.478 11.745 -11.746 1.00 73.19 168 GLU A C 1
ATOM 1375 O O . GLU A 1 168 ? -12.273 10.590 -12.130 1.00 73.19 168 GLU A O 1
ATOM 1380 N N . GLU A 1 169 ? -12.972 12.028 -10.542 1.00 70.44 169 GLU A N 1
ATOM 1381 C CA . GLU A 1 169 ? -13.528 10.986 -9.681 1.00 70.44 169 GLU A CA 1
ATOM 1382 C C . GLU A 1 169 ? -14.701 10.344 -10.426 1.00 70.44 169 GLU A C 1
ATOM 1384 O O . GLU A 1 169 ? -15.605 11.041 -10.885 1.00 70.44 169 GLU A O 1
ATOM 1389 N N . VAL A 1 170 ? -14.654 9.028 -10.633 1.00 62.91 170 VAL A N 1
ATOM 1390 C CA . VAL A 1 170 ? -15.755 8.343 -11.310 1.00 62.91 170 VAL A CA 1
ATOM 1391 C C . VAL A 1 170 ? -16.844 8.079 -10.273 1.00 62.91 170 VAL A C 1
ATOM 1393 O O . VAL A 1 170 ? -16.575 7.443 -9.255 1.00 62.91 170 VAL A O 1
ATOM 1396 N N . ASP A 1 171 ? -18.060 8.563 -10.531 1.00 49.12 171 ASP A N 1
ATOM 1397 C CA . ASP A 1 171 ? -19.225 8.396 -9.654 1.00 49.12 171 ASP A CA 1
ATOM 1398 C C . ASP A 1 171 ? -19.618 6.913 -9.527 1.00 49.12 171 ASP A C 1
ATOM 1400 O O . ASP A 1 171 ? -20.438 6.398 -10.286 1.00 49.12 171 ASP A O 1
ATOM 1404 N N . TRP A 1 172 ? -19.047 6.205 -8.556 1.00 47.03 172 TRP A N 1
ATOM 1405 C CA . TRP A 1 172 ? -19.453 4.841 -8.201 1.00 47.03 172 TRP A CA 1
ATOM 1406 C C . TRP A 1 172 ? -20.157 4.832 -6.847 1.00 47.03 172 TRP A C 1
ATOM 1408 O O . TRP A 1 172 ? -19.685 4.213 -5.910 1.00 47.03 172 TRP A O 1
ATOM 1418 N N . GLU A 1 173 ? -21.315 5.493 -6.779 1.00 42.22 173 GLU A N 1
ATOM 1419 C CA . GLU A 1 173 ? -22.126 5.715 -5.566 1.00 42.22 173 GLU A CA 1
ATOM 1420 C C . GLU A 1 173 ? -21.678 6.923 -4.731 1.00 42.22 173 GLU A C 1
ATOM 1422 O O . GLU A 1 173 ? -21.236 6.805 -3.593 1.00 42.22 173 GLU A O 1
ATOM 1427 N N . ILE A 1 174 ? -21.874 8.130 -5.265 1.00 40.97 174 ILE A N 1
ATOM 1428 C CA . ILE A 1 174 ? -22.122 9.282 -4.393 1.00 40.97 174 ILE A CA 1
ATOM 1429 C C . ILE A 1 174 ? -23.637 9.337 -4.202 1.00 40.97 174 ILE A C 1
ATOM 1431 O O . ILE A 1 174 ? -24.369 9.793 -5.081 1.00 40.97 174 ILE A O 1
ATOM 1435 N N . GLN A 1 175 ? -24.133 8.817 -3.075 1.00 45.31 175 GLN A N 1
ATOM 1436 C CA . GLN A 1 175 ? -25.466 9.212 -2.622 1.00 45.31 175 GLN A CA 1
ATOM 1437 C C . GLN A 1 175 ? -25.433 10.721 -2.376 1.00 45.31 175 GLN A C 1
ATOM 1439 O O . GLN A 1 175 ? -24.480 11.219 -1.780 1.00 45.31 175 GLN A O 1
ATOM 1444 N N . GLU A 1 176 ? -26.439 11.436 -2.888 1.00 44.97 176 GLU A N 1
ATOM 1445 C CA . GLU A 1 176 ? -26.567 12.894 -2.799 1.00 44.97 176 GLU A CA 1
ATOM 1446 C C . GLU A 1 176 ? -26.142 13.411 -1.414 1.00 44.97 176 GLU A C 1
ATOM 1448 O O . GLU A 1 176 ? -26.797 13.163 -0.401 1.00 44.97 176 GLU A O 1
ATOM 1453 N N . GLU A 1 177 ? -25.006 14.105 -1.365 1.00 52.62 177 GLU A N 1
ATOM 1454 C CA . GLU A 1 177 ? -24.422 14.572 -0.115 1.00 52.62 177 GLU A CA 1
ATOM 1455 C C . GLU A 1 177 ? -25.243 15.740 0.460 1.00 52.62 177 GLU A C 1
ATOM 1457 O O . GLU A 1 177 ? -25.383 16.811 -0.142 1.00 52.62 177 GLU A O 1
ATOM 1462 N N . GLU A 1 178 ? -25.693 15.577 1.708 1.00 54.09 178 GLU A N 1
ATOM 1463 C CA . GLU A 1 178 ? -25.735 16.691 2.658 1.00 54.09 178 GLU A CA 1
ATOM 1464 C C . GLU A 1 178 ? -24.414 17.473 2.541 1.00 54.09 178 GLU A C 1
ATOM 1466 O O . GLU A 1 178 ? -23.364 16.861 2.388 1.00 54.09 178 GLU A O 1
ATOM 1471 N N . LYS A 1 179 ? -24.430 18.812 2.609 1.00 58.16 179 LYS A N 1
ATOM 1472 C CA . LYS A 1 179 ? -23.229 19.668 2.487 1.00 58.16 179 LYS A CA 1
ATOM 1473 C C . LYS A 1 179 ? -22.198 19.396 3.600 1.00 58.16 179 LYS A C 1
ATOM 1475 O O . LYS A 1 179 ? -22.068 20.184 4.534 1.00 58.16 179 LYS A O 1
ATOM 1480 N N . LEU A 1 180 ? -21.473 18.289 3.517 1.00 66.12 180 LEU A N 1
ATOM 1481 C CA . LEU A 1 180 ? -20.416 17.908 4.440 1.00 66.12 180 LEU A CA 1
ATOM 1482 C C . LEU A 1 180 ? -19.117 18.584 4.006 1.00 66.12 180 LEU A C 1
ATOM 1484 O O . LEU A 1 180 ? -18.789 18.648 2.821 1.00 66.12 180 LEU A O 1
ATOM 1488 N N . SER A 1 181 ? -18.348 19.081 4.973 1.00 72.50 181 SER A N 1
ATOM 1489 C CA . SER A 1 181 ? -16.993 19.548 4.681 1.00 72.50 181 SER A CA 1
ATOM 1490 C C . SER A 1 181 ? -16.084 18.349 4.383 1.00 72.50 181 SER A C 1
ATOM 1492 O O . SER A 1 181 ? -16.159 17.317 5.056 1.00 72.50 181 SER A O 1
ATOM 1494 N N . LYS A 1 182 ? -15.232 18.470 3.359 1.00 74.31 182 LYS A N 1
ATOM 1495 C CA . LYS A 1 182 ? -14.287 17.425 2.937 1.00 74.31 182 LYS A CA 1
ATOM 1496 C C . LYS A 1 182 ? -12.859 17.853 3.271 1.00 74.31 182 LYS A C 1
ATOM 1498 O O . LYS A 1 182 ? -12.449 18.952 2.906 1.00 74.31 182 LYS A O 1
ATOM 1503 N N . ILE A 1 183 ? -12.100 16.997 3.958 1.00 77.25 183 ILE A N 1
ATOM 1504 C CA . ILE A 1 183 ? -10.682 17.235 4.286 1.00 77.25 183 ILE A CA 1
ATOM 1505 C C . ILE A 1 183 ? -9.837 16.188 3.572 1.00 77.25 183 ILE A C 1
ATOM 1507 O O . ILE A 1 183 ? -9.665 15.079 4.077 1.00 77.25 183 ILE A O 1
ATOM 1511 N N . HIS A 1 184 ? -9.342 16.544 2.393 1.00 76.69 184 HIS A N 1
ATOM 1512 C CA . HIS A 1 184 ? -8.625 15.644 1.500 1.00 76.69 184 HIS A CA 1
ATOM 1513 C C . HIS A 1 184 ? -7.163 15.423 1.922 1.00 76.69 184 HIS A C 1
ATOM 1515 O O . HIS A 1 184 ? -6.523 16.333 2.444 1.00 76.69 184 HIS A O 1
ATOM 1521 N N . ILE A 1 185 ? -6.633 14.221 1.658 1.00 78.44 185 ILE A N 1
ATOM 1522 C CA . ILE A 1 185 ? -5.179 13.964 1.679 1.00 78.44 185 ILE A CA 1
ATOM 1523 C C . ILE A 1 185 ? -4.558 14.484 0.377 1.00 78.44 185 ILE A C 1
ATOM 1525 O O . ILE A 1 185 ? -3.554 15.190 0.410 1.00 78.44 185 ILE A O 1
ATOM 1529 N N . TYR A 1 186 ? -5.205 14.183 -0.750 1.00 80.19 186 TYR A N 1
ATOM 1530 C CA . TYR A 1 186 ? -4.854 14.676 -2.078 1.00 80.19 186 TYR A CA 1
ATOM 1531 C C . TYR A 1 186 ? -5.924 15.640 -2.592 1.00 80.19 186 TYR A C 1
ATOM 1533 O O . TYR A 1 186 ? -7.100 15.280 -2.638 1.00 80.19 186 TYR A O 1
ATOM 1541 N N . GLU A 1 187 ? -5.527 16.853 -2.984 1.00 78.25 187 GLU A N 1
ATOM 1542 C CA . GLU A 1 187 ? -6.458 17.868 -3.510 1.00 78.25 187 GLU A CA 1
ATOM 1543 C C . GLU A 1 187 ? -7.086 17.452 -4.846 1.00 78.25 187 GLU A C 1
ATOM 1545 O O . GLU A 1 187 ? -8.227 17.802 -5.138 1.00 78.25 187 GLU A O 1
ATOM 1550 N N . GLU A 1 188 ? -6.345 16.691 -5.647 1.00 81.88 188 GLU A N 1
ATOM 1551 C CA . GLU A 1 188 ? -6.751 16.235 -6.970 1.00 81.88 188 GLU A CA 1
ATOM 1552 C C . GLU A 1 188 ? -6.960 14.711 -6.986 1.00 81.88 188 GLU A C 1
ATOM 1554 O O . GLU A 1 188 ? -6.359 13.968 -6.208 1.00 81.88 188 GLU A O 1
ATOM 1559 N N . TYR A 1 189 ? -7.806 14.221 -7.893 1.00 83.50 189 TYR A N 1
ATOM 1560 C CA . TYR A 1 189 ? -8.064 12.790 -8.046 1.00 83.50 189 TYR A CA 1
ATOM 1561 C C . TYR A 1 189 ? -7.022 12.128 -8.966 1.00 83.50 189 TYR A C 1
ATOM 1563 O O . TYR A 1 189 ? -6.529 12.731 -9.916 1.00 83.50 189 TYR A O 1
ATOM 1571 N N . SER A 1 190 ? -6.650 10.877 -8.680 1.00 88.38 190 SER A N 1
ATOM 1572 C CA . SER A 1 190 ? -5.674 10.106 -9.467 1.00 88.38 190 SER A CA 1
ATOM 1573 C C . SER A 1 190 ? -5.866 8.597 -9.254 1.00 88.38 190 SER A C 1
ATOM 1575 O O . SER A 1 190 ? -6.502 8.207 -8.275 1.00 88.38 190 SER A O 1
ATOM 1577 N N . PRO A 1 191 ? -5.217 7.730 -10.050 1.00 88.19 191 PRO A N 1
ATOM 1578 C CA . PRO A 1 191 ? -5.225 6.288 -9.803 1.00 88.19 191 PRO A CA 1
ATOM 1579 C C . PRO A 1 191 ? -4.714 5.877 -8.409 1.00 88.19 191 PRO A C 1
ATOM 1581 O O . PRO A 1 191 ? -5.153 4.865 -7.874 1.00 88.19 191 PRO A O 1
ATOM 1584 N N . ILE A 1 192 ? -3.814 6.654 -7.787 1.00 92.56 192 ILE A N 1
ATOM 1585 C CA . ILE A 1 192 ? -3.364 6.393 -6.405 1.00 92.56 192 ILE A CA 1
ATOM 1586 C C . ILE A 1 192 ? -4.508 6.591 -5.406 1.00 92.56 192 ILE A C 1
ATOM 1588 O O . ILE A 1 192 ? -4.654 5.792 -4.482 1.00 92.56 192 ILE A O 1
ATOM 1592 N N . VAL A 1 193 ? -5.332 7.622 -5.621 1.00 89.88 193 VAL A N 1
ATOM 1593 C CA . VAL A 1 193 ? -6.512 7.909 -4.794 1.00 89.88 193 VAL A CA 1
ATOM 1594 C C . VAL A 1 193 ? -7.506 6.756 -4.903 1.00 89.88 193 VAL A C 1
ATOM 1596 O O . VAL A 1 193 ? -7.921 6.224 -3.882 1.00 89.88 193 VAL A O 1
ATOM 1599 N N . GLU A 1 194 ? -7.811 6.316 -6.123 1.00 85.50 194 GLU A N 1
ATOM 1600 C CA . GLU A 1 194 ? -8.725 5.193 -6.371 1.00 85.50 194 GLU A CA 1
ATOM 1601 C C . GLU A 1 194 ? -8.265 3.896 -5.685 1.00 85.50 194 GLU A C 1
ATOM 1603 O O . GLU A 1 194 ? -9.051 3.187 -5.057 1.00 85.50 194 GLU A O 1
ATOM 1608 N N . ILE A 1 195 ? -6.972 3.573 -5.789 1.00 91.94 195 ILE A N 1
ATOM 1609 C CA . ILE A 1 195 ? -6.461 2.289 -5.306 1.00 91.94 195 ILE A CA 1
ATOM 1610 C C . ILE A 1 195 ? -6.309 2.276 -3.783 1.00 91.94 195 ILE A C 1
ATOM 1612 O O . ILE A 1 195 ? -6.668 1.279 -3.160 1.00 91.94 195 ILE A O 1
ATOM 1616 N N . PHE A 1 196 ? -5.779 3.337 -3.171 1.00 94.88 196 PHE A N 1
ATOM 1617 C CA . PHE A 1 196 ? -5.332 3.299 -1.771 1.00 94.88 196 PHE A CA 1
ATOM 1618 C C . PHE A 1 196 ? -6.166 4.144 -0.808 1.00 94.88 196 PHE A C 1
ATOM 1620 O O . PHE A 1 196 ? -6.017 3.981 0.404 1.00 94.88 196 PHE A O 1
ATOM 1627 N N . GLN A 1 197 ? -7.032 5.039 -1.294 1.00 92.31 197 GLN A N 1
ATOM 1628 C CA . GLN A 1 197 ? -7.734 5.982 -0.427 1.00 92.31 197 GLN A CA 1
ATOM 1629 C C . GLN A 1 197 ? -9.161 5.530 -0.100 1.00 92.31 197 GLN A C 1
ATOM 1631 O O . GLN A 1 197 ? -9.981 5.291 -0.981 1.00 92.31 197 GLN A O 1
ATOM 1636 N N . GLY A 1 198 ? -9.476 5.465 1.192 1.00 91.50 198 GLY A N 1
ATOM 1637 C CA . GLY A 1 198 ? -10.844 5.343 1.695 1.00 91.50 198 GLY A CA 1
ATOM 1638 C C . GLY A 1 198 ? -11.349 6.640 2.324 1.00 91.50 198 GLY A C 1
ATOM 1639 O O . GLY A 1 198 ? -10.596 7.604 2.508 1.00 91.50 198 GLY A O 1
ATOM 1640 N N . LYS A 1 199 ? -12.634 6.650 2.680 1.00 91.44 199 LYS A N 1
ATOM 1641 C CA . LYS A 1 199 ? -13.337 7.784 3.289 1.00 91.44 199 LYS A CA 1
ATOM 1642 C C . LYS A 1 199 ? -14.038 7.355 4.577 1.00 91.44 199 LYS A C 1
ATOM 1644 O O . LYS A 1 199 ? -14.755 6.357 4.612 1.00 91.44 199 LYS A O 1
ATOM 1649 N N . PHE A 1 200 ? -13.878 8.144 5.630 1.00 90.81 200 PHE A N 1
ATOM 1650 C CA . PHE A 1 200 ? -14.652 8.070 6.864 1.00 90.81 200 PHE A CA 1
ATOM 1651 C C . PHE A 1 200 ? -15.635 9.227 6.956 1.00 90.81 200 PHE A C 1
ATOM 1653 O O . PHE A 1 200 ? -15.305 10.363 6.606 1.00 90.81 200 PHE A O 1
ATOM 1660 N N . LYS A 1 201 ? -16.791 8.957 7.562 1.00 89.38 201 LYS A N 1
ATOM 1661 C CA . LYS A 1 201 ? -17.672 9.987 8.108 1.00 89.38 201 LYS A CA 1
ATOM 1662 C C . LYS A 1 201 ? -17.271 10.237 9.559 1.00 89.38 201 LYS A C 1
ATOM 1664 O O . LYS A 1 201 ? -17.369 9.341 10.396 1.00 89.38 201 LYS A O 1
ATOM 1669 N N . CYS A 1 202 ? -16.803 11.443 9.864 1.00 88.69 202 CYS A N 1
ATOM 1670 C CA . CYS A 1 202 ? -16.271 11.817 11.175 1.00 88.69 202 CYS A CA 1
ATOM 1671 C C . CYS A 1 202 ? -17.086 12.943 11.819 1.00 88.69 202 CYS A C 1
ATOM 1673 O O . CYS A 1 202 ? -17.625 13.804 11.124 1.00 88.69 202 CYS A O 1
ATOM 1675 N N . LEU A 1 203 ? -17.138 12.961 13.153 1.00 84.44 203 LEU A N 1
ATOM 1676 C CA . LEU A 1 203 ? -17.793 13.995 13.953 1.00 84.44 203 LEU A CA 1
ATOM 1677 C C . LEU A 1 203 ? -16.822 14.595 14.978 1.00 84.44 203 LEU A C 1
ATOM 1679 O O . LEU A 1 203 ? -16.225 13.877 15.782 1.00 84.44 203 LEU A O 1
ATOM 1683 N N . GLU A 1 204 ? -16.731 15.924 14.981 1.00 79.88 204 GLU A N 1
ATOM 1684 C CA . GLU A 1 204 ? -16.052 16.707 16.027 1.00 79.88 204 GLU A CA 1
ATOM 1685 C C . GLU A 1 204 ? -17.008 17.753 16.611 1.00 79.88 204 GLU A C 1
ATOM 1687 O O . GLU A 1 204 ? -17.383 17.686 17.778 1.00 79.88 204 GLU A O 1
ATOM 1692 N N . LYS A 1 205 ? -17.455 18.676 15.752 1.00 80.94 205 LYS A N 1
ATOM 1693 C CA . LYS A 1 205 ? -18.547 19.634 15.992 1.00 80.94 205 LYS A CA 1
ATOM 1694 C C . LYS A 1 205 ? -19.618 19.526 14.910 1.00 80.94 205 LYS A C 1
ATOM 1696 O O . LYS A 1 205 ? -20.803 19.592 15.206 1.00 80.94 205 LYS A O 1
ATOM 1701 N N . GLU A 1 206 ? -19.172 19.307 13.677 1.00 83.50 206 GLU A N 1
ATOM 1702 C CA . GLU A 1 206 ? -19.990 19.062 12.493 1.00 83.50 206 GLU A CA 1
ATOM 1703 C C . GLU A 1 206 ? -19.544 17.751 11.838 1.00 83.50 206 GLU A C 1
ATOM 1705 O O . GLU A 1 206 ? -18.416 17.287 12.060 1.00 83.50 206 GLU A O 1
ATOM 1710 N N . LEU A 1 207 ? -20.443 17.142 11.066 1.00 84.69 207 LEU A N 1
ATOM 1711 C CA . LEU A 1 207 ? -20.120 15.966 10.268 1.00 84.69 207 LEU A CA 1
ATOM 1712 C C . LEU A 1 207 ? -19.225 16.380 9.093 1.00 84.69 207 LEU A C 1
ATOM 1714 O O . LEU A 1 207 ? -19.493 17.367 8.407 1.00 84.69 207 LEU A O 1
ATOM 1718 N N . LYS A 1 208 ? -18.160 15.614 8.866 1.00 88.31 208 LYS A N 1
ATOM 1719 C CA . LYS A 1 208 ? -17.189 15.843 7.792 1.00 88.31 208 LYS A CA 1
ATOM 1720 C C . LYS A 1 208 ? -16.694 14.528 7.211 1.00 88.31 208 LYS A C 1
ATOM 1722 O O . LYS A 1 208 ? -16.645 13.518 7.917 1.00 88.31 208 LYS A O 1
ATOM 1727 N N . ILE A 1 209 ? -16.297 14.560 5.945 1.00 88.25 209 ILE A N 1
ATOM 1728 C CA . ILE A 1 209 ? -15.632 13.437 5.287 1.00 88.25 209 ILE A CA 1
ATOM 1729 C C . ILE A 1 209 ? -14.123 13.602 5.443 1.00 88.25 209 ILE A C 1
ATOM 1731 O O . ILE A 1 209 ? -13.547 14.625 5.059 1.00 88.25 209 ILE A O 1
ATOM 1735 N N . LYS A 1 210 ? -13.482 12.583 6.018 1.00 89.50 210 LYS A N 1
ATOM 1736 C CA . LYS A 1 210 ? -12.026 12.487 6.140 1.00 89.50 210 LYS A CA 1
ATOM 1737 C C . LYS A 1 210 ? -11.504 11.305 5.355 1.00 89.50 210 LYS A C 1
ATOM 1739 O O . LYS A 1 210 ? -12.110 10.243 5.350 1.00 89.50 210 LYS A O 1
ATOM 1744 N N . TYR A 1 211 ? -10.348 11.487 4.743 1.00 91.38 211 TYR A N 1
ATOM 1745 C CA . TYR A 1 211 ? -9.729 10.469 3.912 1.00 91.38 211 TYR A CA 1
ATOM 1746 C C . TYR A 1 211 ? -8.614 9.752 4.671 1.00 91.38 211 TYR A C 1
ATOM 1748 O O . TYR A 1 211 ? -7.988 10.323 5.571 1.00 91.38 211 TYR A O 1
ATOM 1756 N N . PHE A 1 212 ? -8.366 8.498 4.307 1.00 93.06 212 PHE A N 1
ATOM 1757 C CA . PHE A 1 212 ? -7.279 7.692 4.855 1.00 93.06 212 PHE A CA 1
ATOM 1758 C C . PHE A 1 212 ? -6.631 6.837 3.764 1.00 93.06 212 PHE A C 1
ATOM 1760 O O . PHE A 1 212 ? -7.321 6.310 2.900 1.00 93.06 212 PHE A O 1
ATOM 1767 N N . GLU A 1 213 ? -5.312 6.661 3.836 1.00 93.69 213 GLU A N 1
ATOM 1768 C CA . GLU A 1 213 ? -4.549 5.741 2.963 1.00 93.69 213 GLU A CA 1
ATOM 1769 C C . GLU A 1 213 ? -4.166 4.437 3.672 1.00 93.69 213 GLU A C 1
ATOM 1771 O O . GLU A 1 213 ? -3.667 3.489 3.069 1.00 93.69 213 GLU A O 1
ATOM 1776 N N . SER A 1 214 ? -4.295 4.427 4.998 1.00 94.62 214 SER A N 1
ATOM 1777 C CA . SER A 1 214 ? -3.941 3.301 5.851 1.00 94.62 214 SER A CA 1
ATOM 1778 C C . SER A 1 214 ? -4.655 3.421 7.192 1.00 94.62 214 SER A C 1
ATOM 1780 O O . SER A 1 214 ? -4.806 4.528 7.715 1.00 94.62 214 SER A O 1
ATOM 1782 N N . LEU A 1 215 ? -5.032 2.289 7.776 1.00 94.12 215 LEU A N 1
ATOM 1783 C CA . LEU A 1 215 ? -5.615 2.213 9.109 1.00 94.12 215 LEU A CA 1
ATOM 1784 C C . LEU A 1 215 ? -4.522 2.026 10.151 1.00 94.12 215 LEU A C 1
ATOM 1786 O O . LEU A 1 215 ? -3.711 1.109 10.051 1.00 94.12 215 LEU A O 1
ATOM 1790 N N . ASN A 1 216 ? -4.530 2.850 11.194 1.00 91.81 216 ASN A N 1
ATOM 1791 C CA . ASN A 1 216 ? -3.670 2.624 12.349 1.00 91.81 216 ASN A CA 1
ATOM 1792 C C . ASN A 1 216 ? -4.368 1.647 13.294 1.00 91.81 216 ASN A C 1
ATOM 1794 O O . ASN A 1 216 ? -5.389 1.968 13.901 1.00 91.81 216 ASN A O 1
ATOM 1798 N N . ILE A 1 217 ? -3.822 0.441 13.405 1.00 91.19 217 ILE A N 1
ATOM 1799 C CA . ILE A 1 217 ? -4.405 -0.654 14.169 1.00 91.19 217 ILE A CA 1
ATOM 1800 C C . ILE A 1 217 ? -3.444 -1.023 15.291 1.00 91.19 217 ILE A C 1
ATOM 1802 O O . ILE A 1 217 ? -2.281 -1.355 15.071 1.00 91.19 217 ILE A O 1
ATOM 1806 N N . LYS A 1 218 ? -3.943 -0.965 16.526 1.00 88.81 218 LYS A N 1
ATOM 1807 C CA . LYS A 1 218 ? -3.175 -1.320 17.716 1.00 88.81 218 LYS A CA 1
ATOM 1808 C C . LYS A 1 218 ? -3.829 -2.502 18.408 1.00 88.81 218 LYS A C 1
ATOM 1810 O O . LYS A 1 218 ? -4.933 -2.378 18.928 1.00 88.81 218 LYS A O 1
ATOM 1815 N N . GLN A 1 219 ? -3.111 -3.619 18.456 1.00 90.12 219 GLN A N 1
ATOM 1816 C CA . GLN A 1 219 ? -3.520 -4.779 19.235 1.00 90.12 219 GLN A CA 1
ATOM 1817 C C . GLN A 1 219 ? -3.529 -4.415 20.728 1.00 90.12 219 GLN A C 1
ATOM 1819 O O . GLN A 1 219 ? -2.496 -4.047 21.292 1.00 90.12 219 GLN A O 1
ATOM 1824 N N . SER A 1 220 ? -4.694 -4.508 21.368 1.00 86.88 220 SER A N 1
ATOM 1825 C CA . SER A 1 220 ? -4.879 -4.138 22.776 1.00 86.88 220 SER A CA 1
ATOM 1826 C C . SER A 1 220 ? -4.759 -5.333 23.722 1.00 86.88 220 SER A C 1
ATOM 1828 O O . SER A 1 220 ? -4.411 -5.164 24.890 1.00 86.88 220 SER A O 1
ATOM 1830 N N . SER A 1 221 ? -5.004 -6.553 23.235 1.00 87.19 221 SER A N 1
ATOM 1831 C CA . SER A 1 221 ? -4.834 -7.786 24.012 1.00 87.19 221 SER A CA 1
ATOM 1832 C C . SER A 1 221 ? -4.257 -8.930 23.173 1.00 87.19 221 SER A C 1
ATOM 1834 O O . SER A 1 221 ? -4.300 -8.910 21.944 1.00 87.19 221 SER A O 1
ATOM 1836 N N . LYS A 1 222 ? -3.687 -9.943 23.840 1.00 83.81 222 LYS A N 1
ATOM 1837 C CA . LYS A 1 222 ? -3.001 -11.063 23.168 1.00 83.81 222 LYS A CA 1
ATOM 1838 C C . LYS A 1 222 ? -3.926 -11.899 22.280 1.00 83.81 222 LYS A C 1
ATOM 1840 O O . LYS A 1 222 ? -3.447 -12.403 21.270 1.00 83.81 222 LYS A O 1
ATOM 1845 N N . ASP A 1 223 ? -5.194 -12.018 22.659 1.00 85.56 223 ASP A N 1
ATOM 1846 C CA . ASP A 1 223 ? -6.179 -12.880 21.992 1.00 85.56 223 ASP A CA 1
ATOM 1847 C C . ASP A 1 223 ? -7.081 -12.101 21.021 1.00 85.56 223 ASP A C 1
ATOM 1849 O O . ASP A 1 223 ? -7.960 -12.670 20.378 1.00 85.56 223 ASP A O 1
ATOM 1853 N N . GLU A 1 224 ? -6.879 -10.786 20.916 1.00 89.56 224 GLU A N 1
ATOM 1854 C CA . GLU A 1 224 ? -7.584 -9.947 19.956 1.00 89.56 224 GLU A CA 1
ATOM 1855 C C . GLU A 1 224 ? -7.167 -10.291 18.523 1.00 89.56 224 GLU A C 1
ATOM 1857 O O . GLU A 1 224 ? -6.006 -10.603 18.258 1.00 89.56 224 GLU A O 1
ATOM 1862 N N . LYS A 1 225 ? -8.129 -10.221 17.603 1.00 91.38 225 LYS A N 1
ATOM 1863 C CA . LYS A 1 225 ? -7.937 -10.379 16.161 1.00 91.38 225 LYS A CA 1
ATOM 1864 C C . LYS A 1 225 ? -8.194 -9.050 15.462 1.00 91.38 225 LYS A C 1
ATOM 1866 O O . LYS A 1 225 ? -8.951 -8.226 15.980 1.00 91.38 225 LYS A O 1
ATOM 1871 N N . ILE A 1 226 ? -7.576 -8.848 14.300 1.00 94.06 226 ILE A N 1
ATOM 1872 C CA . ILE A 1 226 ? -7.687 -7.599 13.538 1.00 94.06 226 ILE A CA 1
ATOM 1873 C C . ILE A 1 226 ? -9.139 -7.235 13.204 1.00 94.06 226 ILE A C 1
ATOM 1875 O O . ILE A 1 226 ? -9.511 -6.069 13.306 1.00 94.06 226 ILE A O 1
ATOM 1879 N N . GLU A 1 227 ? -9.977 -8.225 12.905 1.00 92.56 227 GLU A N 1
ATOM 1880 C CA . GLU A 1 227 ? -11.381 -8.058 12.524 1.00 92.56 227 GLU A CA 1
ATOM 1881 C C . GLU A 1 227 ? -12.184 -7.330 13.595 1.00 92.56 227 GLU A C 1
ATOM 1883 O O . GLU A 1 227 ? -12.955 -6.434 13.276 1.00 92.56 227 GLU A O 1
ATOM 1888 N N . LYS A 1 228 ? -11.930 -7.626 14.873 1.00 90.31 228 LYS A N 1
ATOM 1889 C CA . LYS A 1 228 ? -12.621 -6.959 15.978 1.00 90.31 228 LYS A CA 1
ATOM 1890 C C . LYS A 1 228 ? -12.357 -5.450 15.991 1.00 90.31 228 LYS A C 1
ATOM 1892 O O . LYS A 1 228 ? -13.239 -4.674 16.339 1.00 90.31 228 LYS A O 1
ATOM 1897 N N . ILE A 1 229 ? -11.145 -5.023 15.631 1.00 90.69 229 ILE A N 1
ATOM 1898 C CA . ILE A 1 229 ? -10.807 -3.596 15.548 1.00 90.69 229 ILE A CA 1
ATOM 1899 C C . ILE A 1 229 ? -11.403 -2.979 14.281 1.00 90.69 229 ILE A C 1
ATOM 1901 O O . ILE A 1 229 ? -11.868 -1.844 14.332 1.00 90.69 229 ILE A O 1
ATOM 1905 N N . LEU A 1 230 ? -11.430 -3.713 13.166 1.00 92.44 230 LEU A N 1
ATOM 1906 C CA . LEU A 1 230 ? -12.070 -3.260 11.928 1.00 92.44 230 LEU A CA 1
ATOM 1907 C C . LEU A 1 230 ? -13.572 -3.020 12.124 1.00 92.44 230 LEU A C 1
ATOM 1909 O O . LEU A 1 230 ? -14.062 -1.967 11.733 1.00 92.44 230 LEU A O 1
ATOM 1913 N N . GLU A 1 231 ? -14.268 -3.911 12.832 1.00 89.31 231 GLU A N 1
ATOM 1914 C CA . GLU A 1 231 ? -15.678 -3.731 13.199 1.00 89.31 231 GLU A CA 1
ATOM 1915 C C . GLU A 1 231 ? -15.905 -2.420 13.971 1.00 89.31 231 GLU A C 1
ATOM 1917 O O . GLU A 1 231 ? -16.895 -1.729 13.751 1.00 89.31 231 GLU A O 1
ATOM 1922 N N . MET A 1 232 ? -14.967 -2.005 14.831 1.00 88.25 232 MET A N 1
ATOM 1923 C CA . MET A 1 232 ? -15.092 -0.751 15.587 1.00 88.25 232 MET A CA 1
ATOM 1924 C C . MET A 1 232 ? -15.039 0.513 14.714 1.00 88.25 232 MET A C 1
ATOM 1926 O O . MET A 1 232 ? -15.509 1.558 15.162 1.00 88.25 232 MET A O 1
ATOM 1930 N N . TYR A 1 233 ? -14.478 0.445 13.502 1.00 87.25 233 TYR A N 1
ATOM 1931 C CA . TYR A 1 233 ? -14.536 1.549 12.536 1.00 87.25 233 TYR A CA 1
ATOM 1932 C C . TYR A 1 233 ? -15.929 1.683 11.896 1.00 87.25 233 TYR A C 1
ATOM 1934 O O . TYR A 1 233 ? -16.281 2.758 11.414 1.00 87.25 233 TYR A O 1
ATOM 1942 N N . GLU A 1 234 ? -16.723 0.610 11.904 1.00 81.81 234 GLU A N 1
ATOM 1943 C CA . GLU A 1 234 ? -18.055 0.557 11.292 1.00 81.81 234 GLU A CA 1
ATOM 1944 C C . GLU A 1 234 ? -19.161 1.004 12.259 1.00 81.81 234 GLU A C 1
ATOM 1946 O O . GLU A 1 234 ? -20.207 1.491 11.830 1.00 81.81 234 GLU A O 1
ATOM 1951 N N . VAL A 1 235 ? -18.952 0.865 13.574 1.00 77.19 235 VAL A N 1
ATOM 1952 C CA . VAL A 1 235 ? -19.986 1.194 14.565 1.00 77.19 235 VAL A CA 1
ATOM 1953 C C . VAL A 1 235 ? -19.986 2.683 14.912 1.00 77.19 235 VAL A C 1
ATOM 1955 O O . VAL A 1 235 ? -19.089 3.192 15.587 1.00 77.19 235 VAL A O 1
ATOM 1958 N N . SER A 1 236 ? -21.078 3.366 14.566 1.00 68.88 236 SER A N 1
ATOM 1959 C CA . SER A 1 236 ? -21.362 4.720 15.050 1.00 68.88 236 SER A CA 1
ATOM 1960 C C . SER A 1 236 ? -21.618 4.714 16.560 1.00 68.88 236 SER A C 1
ATOM 1962 O O . SER A 1 236 ? -22.689 4.326 17.027 1.00 68.88 236 SER A O 1
ATOM 1964 N N . THR A 1 237 ? -20.639 5.156 17.351 1.00 68.50 237 THR A N 1
ATOM 1965 C CA . THR A 1 237 ? -20.822 5.385 18.793 1.00 68.50 237 THR A CA 1
ATOM 1966 C C . THR A 1 237 ? -20.248 6.736 19.212 1.00 68.50 237 THR A C 1
ATOM 1968 O O . THR A 1 237 ? -19.398 7.319 18.537 1.00 68.50 237 THR A O 1
ATOM 1971 N N . ASP A 1 238 ? -20.701 7.274 20.343 1.00 66.38 238 ASP A N 1
ATOM 1972 C CA . ASP A 1 238 ? -20.159 8.524 20.911 1.00 66.38 238 ASP A CA 1
ATOM 1973 C C . ASP A 1 238 ? -18.797 8.338 21.595 1.00 66.38 238 ASP A C 1
ATOM 1975 O O . ASP A 1 238 ? -18.151 9.304 21.992 1.00 66.38 238 ASP A O 1
ATOM 1979 N N . LYS A 1 239 ? -18.335 7.087 21.696 1.00 66.12 239 LYS A N 1
ATOM 1980 C CA . LYS A 1 239 ? -16.998 6.694 22.163 1.00 66.12 239 LYS A CA 1
ATOM 1981 C C . LYS A 1 239 ? -16.245 5.890 21.096 1.00 66.12 239 LYS A C 1
ATOM 1983 O O . LYS A 1 239 ? -15.426 5.041 21.442 1.00 66.12 239 LYS A O 1
ATOM 1988 N N . GLY A 1 240 ? -16.571 6.124 19.823 1.00 68.56 240 GLY A N 1
ATOM 1989 C CA . GLY A 1 240 ? -16.003 5.398 18.691 1.00 68.56 240 GLY A CA 1
ATOM 1990 C C . GLY A 1 240 ? -14.497 5.598 18.560 1.00 68.56 240 GLY A C 1
ATOM 1991 O O . GLY A 1 240 ? -13.891 6.424 19.253 1.00 68.56 240 GLY A O 1
ATOM 1992 N N . LEU A 1 241 ? -13.886 4.836 17.652 1.00 84.00 241 LEU A N 1
ATOM 1993 C CA . LEU A 1 241 ? -12.488 5.048 17.293 1.00 84.00 241 LEU A CA 1
ATOM 1994 C C . LEU A 1 241 ? -12.272 6.491 16.840 1.00 84.00 241 LEU A C 1
ATOM 1996 O O . LEU A 1 241 ? -13.146 7.114 16.235 1.00 84.00 241 LEU A O 1
ATOM 2000 N N . LYS A 1 242 ? -11.090 7.021 17.153 1.00 85.31 242 LYS A N 1
ATOM 2001 C CA . LYS A 1 242 ? -10.691 8.349 16.705 1.00 85.31 242 LYS A CA 1
ATOM 2002 C C . LYS A 1 242 ? -9.780 8.247 15.497 1.00 85.31 242 LYS A C 1
ATOM 2004 O O . LYS A 1 242 ? -8.818 7.480 15.521 1.00 85.31 242 LYS A O 1
ATOM 2009 N N . TYR A 1 243 ? -10.054 9.062 14.488 1.00 84.50 243 TYR A N 1
ATOM 2010 C CA . TYR A 1 243 ? -9.113 9.347 13.417 1.00 84.50 243 TYR A CA 1
ATOM 2011 C C . TYR A 1 243 ? -8.589 10.765 13.618 1.00 84.50 243 TYR A C 1
ATOM 2013 O O . TYR A 1 243 ? -9.349 11.735 13.563 1.00 84.50 243 TYR A O 1
ATOM 2021 N N . GLU A 1 244 ? -7.294 10.869 13.919 1.00 83.56 244 GLU A N 1
ATOM 2022 C CA . GLU A 1 244 ? -6.676 12.098 14.422 1.00 83.56 244 GLU A CA 1
ATOM 2023 C C . GLU A 1 244 ? -7.399 12.582 15.694 1.00 83.56 244 GLU A C 1
ATOM 2025 O O . GLU A 1 244 ? -7.297 11.937 16.738 1.00 83.56 244 GLU A O 1
ATOM 2030 N N . ASN A 1 245 ? -8.166 13.671 15.608 1.00 84.12 245 ASN A N 1
ATOM 2031 C CA . ASN A 1 245 ? -8.904 14.251 16.731 1.00 84.12 245 ASN A CA 1
ATOM 2032 C C . ASN A 1 245 ? -10.420 13.998 16.675 1.00 84.12 245 ASN A C 1
ATOM 2034 O O . ASN A 1 245 ? -11.117 14.328 17.635 1.00 84.12 245 ASN A O 1
ATOM 2038 N N . ASP A 1 246 ? -10.924 13.370 15.610 1.00 86.56 246 ASP A N 1
ATOM 2039 C CA . ASP A 1 246 ? -12.362 13.246 15.361 1.00 86.56 246 ASP A CA 1
ATOM 2040 C C . ASP A 1 246 ? -12.872 11.839 15.632 1.00 86.56 246 ASP A C 1
ATOM 2042 O O . ASP A 1 246 ? -12.158 10.859 15.424 1.00 86.56 246 ASP A O 1
ATOM 2046 N N . ILE A 1 247 ? -14.131 11.733 16.056 1.00 88.69 247 ILE A N 1
ATOM 2047 C CA . ILE A 1 247 ? -14.787 10.446 16.280 1.00 88.69 247 ILE A CA 1
ATOM 2048 C C . ILE A 1 247 ? -15.287 9.920 14.939 1.00 88.69 247 ILE A C 1
ATOM 2050 O O . ILE A 1 247 ? -16.065 10.589 14.257 1.00 88.69 247 ILE A O 1
ATOM 2054 N N . ILE A 1 248 ? -14.879 8.708 14.584 1.00 89.50 248 ILE A N 1
ATOM 2055 C CA . ILE A 1 248 ? -15.379 8.011 13.403 1.00 89.50 248 ILE A CA 1
ATOM 2056 C C . ILE A 1 248 ? -16.822 7.585 13.681 1.00 89.50 248 ILE A C 1
ATOM 2058 O O . ILE A 1 248 ? -17.123 6.966 14.703 1.00 89.50 248 ILE A O 1
ATOM 2062 N N . LYS A 1 249 ? -17.726 7.964 12.779 1.00 89.12 249 LYS A N 1
ATOM 2063 C CA . LYS A 1 249 ? -19.154 7.624 12.814 1.00 89.12 249 LYS A CA 1
ATOM 2064 C C . LYS A 1 249 ? -19.529 6.559 11.787 1.00 89.12 249 LYS A C 1
ATOM 2066 O O . LYS A 1 249 ? -20.595 5.970 11.911 1.00 89.12 249 LYS A O 1
ATOM 2071 N N . GLY A 1 250 ? -18.666 6.305 10.811 1.00 88.19 250 GLY A N 1
ATOM 2072 C CA . GLY A 1 250 ? -18.820 5.221 9.853 1.00 88.19 250 GLY A CA 1
ATOM 2073 C C . GLY A 1 250 ? -17.788 5.300 8.734 1.00 88.19 250 GLY A C 1
ATOM 2074 O O . GLY A 1 250 ? -17.013 6.259 8.643 1.00 88.19 250 GLY A O 1
ATOM 2075 N N . VAL A 1 251 ? -17.808 4.284 7.879 1.00 90.00 251 VAL A N 1
ATOM 2076 C CA . VAL A 1 251 ? -16.995 4.201 6.663 1.00 90.00 251 VAL A CA 1
ATOM 2077 C C . VAL A 1 251 ? -17.882 4.575 5.483 1.00 90.00 251 VAL A C 1
ATOM 2079 O O . VAL A 1 251 ? -18.912 3.945 5.275 1.00 90.00 251 VAL A O 1
ATOM 2082 N N . GLU A 1 252 ? -17.495 5.621 4.760 1.00 87.88 252 GLU A N 1
ATOM 2083 C CA . GLU A 1 252 ? -18.223 6.126 3.591 1.00 87.88 252 GLU A CA 1
ATOM 2084 C C . GLU A 1 252 ? -17.790 5.376 2.328 1.00 87.88 252 GLU A C 1
ATOM 2086 O O . GLU A 1 252 ? -18.613 4.964 1.523 1.00 87.88 252 GLU A O 1
ATOM 2091 N N . SER A 1 253 ? -16.482 5.153 2.171 1.00 88.44 253 SER A N 1
ATOM 2092 C CA . SER A 1 253 ? -15.939 4.346 1.082 1.00 88.44 253 SER A CA 1
ATOM 2093 C C . SER A 1 253 ? -14.665 3.623 1.504 1.00 88.44 253 SER A C 1
ATOM 2095 O O . SER A 1 253 ? -13.917 4.071 2.381 1.00 88.44 253 SER A O 1
ATOM 2097 N N . THR A 1 254 ? -14.401 2.493 0.857 1.00 91.25 254 THR A N 1
ATOM 2098 C CA . THR A 1 254 ? -13.243 1.640 1.132 1.00 91.25 254 THR A CA 1
ATOM 2099 C C . THR A 1 254 ? -12.272 1.619 -0.051 1.00 91.25 254 THR A C 1
ATOM 2101 O O . THR A 1 254 ? -12.745 1.563 -1.187 1.00 91.25 254 THR A O 1
ATOM 2104 N N . PRO A 1 255 ? -10.947 1.566 0.175 1.00 92.50 255 PRO A N 1
ATOM 2105 C CA . PRO A 1 255 ? -9.965 1.498 -0.909 1.00 92.50 255 PRO A CA 1
ATOM 2106 C C . PRO A 1 255 ? -9.948 0.124 -1.598 1.00 92.50 255 PRO A C 1
ATOM 2108 O O . PRO A 1 255 ? -10.343 -0.881 -1.000 1.00 92.50 255 PRO A O 1
ATOM 2111 N N . ILE A 1 256 ? -9.419 0.041 -2.822 1.00 93.62 256 ILE A N 1
ATOM 2112 C CA . ILE A 1 256 ? -9.153 -1.250 -3.488 1.00 93.62 256 ILE A CA 1
ATOM 2113 C C . ILE A 1 256 ? -8.066 -2.029 -2.730 1.00 93.62 256 ILE A C 1
ATOM 2115 O O . ILE A 1 256 ? -8.183 -3.239 -2.530 1.00 93.62 256 ILE A O 1
ATOM 2119 N N . VAL A 1 257 ? -7.021 -1.337 -2.277 1.00 96.81 257 VAL A N 1
ATOM 2120 C CA . VAL A 1 257 ? -5.939 -1.873 -1.450 1.00 96.81 257 VAL A CA 1
ATOM 2121 C C . VAL A 1 257 ? -6.028 -1.251 -0.062 1.00 96.81 257 VAL A C 1
ATOM 2123 O O . VAL A 1 257 ? -5.723 -0.078 0.141 1.00 96.81 257 VAL A O 1
ATOM 2126 N N . LEU A 1 258 ? -6.437 -2.053 0.916 1.00 97.50 258 LEU A N 1
ATOM 2127 C CA . LEU A 1 258 ? -6.495 -1.665 2.317 1.00 97.50 258 LEU A CA 1
ATOM 2128 C C . LEU A 1 258 ? -5.155 -1.954 2.999 1.00 97.50 258 LEU A C 1
ATOM 2130 O O . LEU A 1 258 ? -4.712 -3.102 3.075 1.00 97.50 258 LEU A O 1
ATOM 2134 N N . VAL A 1 259 ? -4.530 -0.914 3.550 1.00 97.94 259 VAL A N 1
ATOM 2135 C CA . VAL A 1 259 ? -3.269 -1.029 4.294 1.00 97.94 259 VAL A CA 1
ATOM 2136 C C . VAL A 1 259 ? -3.523 -0.851 5.786 1.00 97.94 259 VAL A C 1
ATOM 2138 O O . VAL A 1 259 ? -4.104 0.143 6.216 1.00 97.94 259 VAL A O 1
ATOM 2141 N N . ALA A 1 260 ? -3.072 -1.804 6.597 1.00 96.81 260 ALA A N 1
ATOM 2142 C CA . ALA A 1 260 ? -3.140 -1.746 8.052 1.00 96.81 260 ALA A CA 1
ATOM 2143 C C . ALA A 1 260 ? -1.740 -1.548 8.646 1.00 96.81 260 ALA A C 1
ATOM 2145 O O . ALA A 1 260 ? -0.887 -2.421 8.505 1.00 96.81 260 ALA A O 1
ATOM 2146 N N . ASN A 1 261 ? -1.518 -0.440 9.354 1.00 95.81 261 ASN A N 1
ATOM 2147 C CA . ASN A 1 261 ? -0.320 -0.196 10.156 1.00 95.81 261 ASN A CA 1
ATOM 2148 C C . ASN A 1 261 ? -0.508 -0.836 11.533 1.00 95.81 261 ASN A C 1
ATOM 2150 O O . ASN A 1 261 ? -1.354 -0.403 12.314 1.00 95.81 261 ASN A O 1
ATOM 2154 N N . LEU A 1 262 ? 0.273 -1.870 11.825 1.00 93.69 262 LEU A N 1
ATOM 2155 C CA . LEU A 1 262 ? 0.065 -2.788 12.948 1.00 93.69 262 LEU A CA 1
ATOM 2156 C C . LEU A 1 262 ? 0.950 -2.497 14.165 1.00 93.69 262 LEU A C 1
ATOM 2158 O O . LEU A 1 262 ? 0.774 -3.122 15.208 1.00 93.69 262 LEU A O 1
ATOM 2162 N N . ASN A 1 263 ? 1.907 -1.571 14.044 1.00 84.38 263 ASN A N 1
ATOM 2163 C CA . ASN A 1 263 ? 2.793 -1.140 15.131 1.00 84.38 263 ASN A CA 1
ATOM 2164 C C . ASN A 1 263 ? 3.428 -2.305 15.920 1.00 84.38 263 ASN A C 1
ATOM 2166 O O . ASN A 1 263 ? 3.465 -2.277 17.149 1.00 84.38 263 ASN A O 1
ATOM 2170 N N . SER A 1 264 ? 3.960 -3.311 15.214 1.00 83.12 264 SER A N 1
ATOM 2171 C CA . SER A 1 264 ? 4.574 -4.515 15.801 1.00 83.12 264 SER A CA 1
ATOM 2172 C C . SER A 1 264 ? 3.582 -5.427 16.540 1.00 83.12 264 SER A C 1
ATOM 2174 O O . SER A 1 264 ? 3.834 -5.859 17.667 1.00 83.12 264 SER A O 1
ATOM 2176 N N . ALA A 1 265 ? 2.450 -5.737 15.902 1.00 87.56 265 ALA A N 1
ATOM 2177 C CA . ALA A 1 265 ? 1.503 -6.737 16.398 1.00 87.56 265 ALA A CA 1
ATOM 2178 C C . ALA A 1 265 ? 2.121 -8.149 16.418 1.00 87.56 265 ALA A C 1
ATOM 2180 O O . ALA A 1 265 ? 3.237 -8.377 15.954 1.00 87.56 265 ALA A O 1
ATOM 2181 N N . LYS A 1 266 ? 1.395 -9.137 16.947 1.00 90.81 266 LYS A N 1
ATOM 2182 C CA . LYS A 1 266 ? 1.765 -10.551 16.771 1.00 90.81 266 LYS A CA 1
ATOM 2183 C C . LYS A 1 266 ? 1.317 -11.073 15.408 1.00 90.81 266 LYS A C 1
ATOM 2185 O O . LYS A 1 266 ? 0.292 -10.645 14.902 1.00 90.81 266 LYS A O 1
ATOM 2190 N N . ASN A 1 267 ? 1.998 -12.077 14.859 1.00 89.62 267 ASN A N 1
ATOM 2191 C CA . ASN A 1 267 ? 1.576 -12.697 13.595 1.00 89.62 267 ASN A CA 1
ATOM 2192 C C . ASN A 1 267 ? 0.142 -13.240 13.635 1.00 89.62 267 ASN A C 1
ATOM 2194 O O . ASN A 1 267 ? -0.625 -13.013 12.707 1.00 89.62 267 ASN A O 1
ATOM 2198 N N . ASP A 1 268 ? -0.239 -13.897 14.734 1.00 89.44 268 ASP A N 1
ATOM 2199 C CA . ASP A 1 268 ? -1.581 -14.471 14.892 1.00 89.44 268 ASP A CA 1
ATOM 2200 C C . ASP A 1 268 ? -2.687 -13.411 14.999 1.00 89.44 268 ASP A C 1
ATOM 2202 O O . ASP A 1 268 ? -3.864 -13.763 14.974 1.00 89.44 268 ASP A O 1
ATOM 2206 N N . PHE A 1 269 ? -2.344 -12.127 15.135 1.00 92.12 269 PHE A N 1
ATOM 2207 C CA . PHE A 1 269 ? -3.305 -11.024 15.072 1.00 92.12 269 PHE A CA 1
ATOM 2208 C C . PHE A 1 269 ? -3.854 -10.827 13.650 1.00 92.12 269 PHE A C 1
ATOM 2210 O O . PHE A 1 269 ? -4.992 -10.392 13.485 1.00 92.12 269 PHE A O 1
ATOM 2217 N N . ILE A 1 270 ? -3.045 -11.148 12.635 1.00 93.25 270 ILE A N 1
ATOM 2218 C CA . ILE A 1 270 ? -3.350 -10.950 11.218 1.00 93.25 270 ILE A CA 1
ATOM 2219 C C . ILE A 1 270 ? -4.113 -12.159 10.681 1.00 93.25 270 ILE A C 1
ATOM 2221 O O . ILE A 1 270 ? -3.672 -13.304 10.807 1.00 93.25 270 ILE A O 1
ATOM 2225 N N . SER A 1 271 ? -5.222 -11.891 10.003 1.00 93.38 271 SER A N 1
ATOM 2226 C CA . SER A 1 271 ? -6.021 -12.907 9.326 1.00 93.38 271 SER A CA 1
ATOM 2227 C C . SER A 1 271 ? -5.782 -12.893 7.821 1.00 93.38 271 SER A C 1
ATOM 2229 O O . SER A 1 271 ? -5.560 -11.848 7.221 1.00 93.38 271 SER A O 1
ATOM 2231 N N . LYS A 1 272 ? -5.845 -14.069 7.180 1.00 93.00 272 LYS A N 1
ATOM 2232 C CA . LYS A 1 272 ? -5.665 -14.191 5.719 1.00 93.00 272 LYS A CA 1
ATOM 2233 C C . LYS A 1 272 ? -6.781 -13.502 4.932 1.00 93.00 272 LYS A C 1
ATOM 2235 O O . LYS A 1 272 ? -6.533 -13.001 3.844 1.00 93.00 272 LYS A O 1
ATOM 2240 N N . ASN A 1 273 ? -7.997 -13.513 5.467 1.00 95.06 273 ASN A N 1
ATOM 2241 C CA . ASN A 1 273 ? -9.151 -12.836 4.892 1.00 95.06 273 ASN A CA 1
ATOM 2242 C C . ASN A 1 273 ? -9.807 -12.014 5.990 1.00 95.06 273 ASN A C 1
ATOM 2244 O O . ASN A 1 273 ? -9.960 -12.513 7.104 1.00 95.06 273 ASN A O 1
ATOM 2248 N N . ILE A 1 274 ? -10.205 -10.794 5.660 1.00 96.06 274 ILE A N 1
ATOM 2249 C CA . ILE A 1 274 ? -10.893 -9.881 6.571 1.00 96.06 274 ILE A CA 1
ATOM 2250 C C . ILE A 1 274 ? -12.131 -9.314 5.883 1.00 96.06 274 ILE A C 1
ATOM 2252 O O . ILE A 1 274 ? -12.270 -9.377 4.657 1.00 96.06 274 ILE A O 1
ATOM 2256 N N . LYS A 1 275 ? -13.028 -8.749 6.685 1.00 95.38 275 LYS A N 1
ATOM 2257 C CA . LYS A 1 275 ? -14.143 -7.941 6.208 1.00 95.38 275 LYS A CA 1
ATOM 2258 C C . LYS A 1 275 ? -13.975 -6.522 6.745 1.00 95.38 275 LYS A C 1
ATOM 2260 O O . LYS A 1 275 ? -13.589 -6.367 7.901 1.00 95.38 275 LYS A O 1
ATOM 2265 N N . PHE A 1 276 ? -14.230 -5.523 5.910 1.00 94.38 276 PHE A N 1
ATOM 2266 C CA . PHE A 1 276 ? -14.197 -4.116 6.296 1.00 94.38 276 PHE A CA 1
ATOM 2267 C C . PHE A 1 276 ? -15.270 -3.345 5.525 1.00 94.38 276 PHE A C 1
ATOM 2269 O O . PHE A 1 276 ? -15.280 -3.361 4.299 1.00 94.38 276 PHE A O 1
ATOM 2276 N N . ALA A 1 277 ? -16.192 -2.723 6.257 1.00 90.62 277 ALA A N 1
ATOM 2277 C CA . ALA A 1 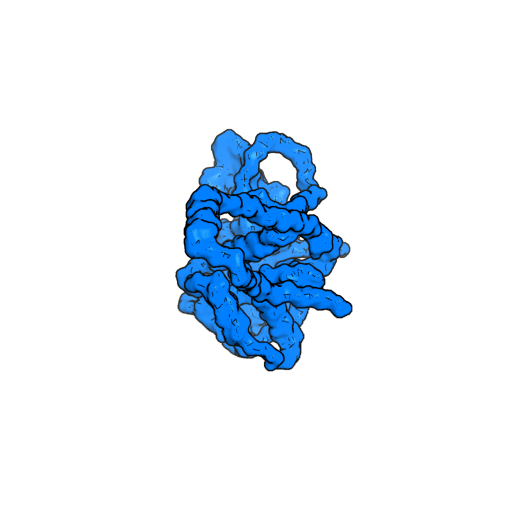277 ? -17.352 -1.985 5.764 1.00 90.62 277 ALA A CA 1
ATOM 2278 C C . ALA A 1 277 ? -18.155 -2.748 4.696 1.00 90.62 277 ALA A C 1
ATOM 2280 O O . ALA A 1 277 ? -18.430 -2.250 3.612 1.00 90.62 277 ALA A O 1
ATOM 2281 N N . GLY A 1 278 ? -18.509 -4.002 4.990 1.00 89.12 278 GLY A N 1
ATOM 2282 C CA . GLY A 1 278 ? -19.259 -4.850 4.052 1.00 89.12 278 GLY A CA 1
ATOM 2283 C C . GLY A 1 278 ? -18.386 -5.617 3.054 1.00 89.12 278 GLY A C 1
ATOM 2284 O O . GLY A 1 278 ? -18.757 -6.725 2.663 1.00 89.12 278 GLY A O 1
ATOM 2285 N N . GLU A 1 279 ? -17.202 -5.099 2.742 1.00 92.38 279 GLU A N 1
ATOM 2286 C CA . GLU A 1 279 ? -16.327 -5.606 1.691 1.00 92.38 279 GLU A CA 1
ATOM 2287 C C . GLU A 1 279 ? -15.365 -6.679 2.187 1.00 92.38 279 GLU A C 1
ATOM 2289 O O . GLU A 1 279 ? -14.883 -6.647 3.322 1.00 92.38 279 GLU A O 1
ATOM 2294 N N . LYS A 1 280 ? -15.083 -7.664 1.332 1.00 95.75 280 LYS A N 1
ATOM 2295 C CA . LYS A 1 280 ? -14.142 -8.747 1.640 1.00 95.75 280 LYS A CA 1
ATOM 2296 C C . LYS A 1 280 ? -12.770 -8.399 1.101 1.00 95.75 280 LYS A C 1
ATOM 2298 O O . LYS A 1 280 ? -12.649 -8.032 -0.062 1.00 95.75 280 LYS A O 1
ATOM 2303 N N . TYR A 1 281 ? -11.746 -8.620 1.911 1.00 96.31 281 TYR A N 1
ATOM 2304 C CA . TYR A 1 281 ? -10.366 -8.437 1.499 1.00 96.31 281 TYR A CA 1
ATOM 2305 C C . TYR A 1 281 ? -9.521 -9.675 1.776 1.00 96.31 281 TYR A C 1
ATOM 2307 O O . TYR A 1 281 ? -9.710 -10.365 2.783 1.00 96.31 281 TYR A O 1
ATOM 2315 N N . LYS A 1 282 ? -8.535 -9.903 0.911 1.00 95.75 282 LYS A N 1
ATOM 2316 C CA . LYS A 1 282 ? -7.535 -10.963 1.025 1.00 95.75 282 LYS A CA 1
ATOM 2317 C C . LYS A 1 282 ? -6.162 -10.360 1.305 1.00 95.75 282 LYS A C 1
ATOM 2319 O O . LYS A 1 282 ? -5.743 -9.424 0.633 1.00 95.75 282 LYS A O 1
ATOM 2324 N N . LEU A 1 283 ? -5.450 -10.913 2.281 1.00 96.69 283 LEU A N 1
ATOM 2325 C CA . LEU A 1 283 ? -4.073 -10.540 2.592 1.00 96.69 283 LEU A CA 1
ATOM 2326 C C . LEU A 1 283 ? -3.146 -10.978 1.451 1.00 96.69 283 LEU A C 1
ATOM 2328 O O . LEU A 1 283 ? -3.132 -12.159 1.096 1.00 96.69 283 LEU A O 1
ATOM 2332 N N . VAL A 1 284 ? -2.348 -10.049 0.922 1.00 95.88 284 VAL A N 1
ATOM 2333 C CA . VAL A 1 284 ? -1.409 -10.316 -0.185 1.00 95.88 284 VAL A CA 1
ATOM 2334 C C . VAL A 1 284 ? 0.048 -10.097 0.195 1.00 95.88 284 VAL A C 1
ATOM 2336 O O . VAL A 1 284 ? 0.926 -10.775 -0.331 1.00 95.88 284 VAL A O 1
ATOM 2339 N N . SER A 1 285 ? 0.328 -9.194 1.132 1.00 96.44 285 SER A N 1
ATOM 2340 C CA . SER A 1 285 ? 1.687 -8.982 1.617 1.00 96.44 285 SER A CA 1
ATOM 2341 C C . SER A 1 285 ? 1.719 -8.458 3.047 1.00 96.44 285 SER A C 1
ATOM 2343 O O . SER A 1 285 ? 0.765 -7.860 3.550 1.00 96.44 285 SER A O 1
ATOM 2345 N N . VAL A 1 286 ? 2.829 -8.729 3.730 1.00 96.62 286 VAL A N 1
ATOM 2346 C CA . VAL A 1 286 ? 3.097 -8.288 5.099 1.00 96.62 286 VAL A CA 1
ATOM 2347 C C . VAL A 1 286 ? 4.529 -7.785 5.179 1.00 96.62 286 VAL A C 1
ATOM 2349 O O . VAL A 1 286 ? 5.467 -8.504 4.846 1.00 96.62 286 VAL A O 1
ATOM 2352 N N . LEU A 1 287 ? 4.699 -6.563 5.672 1.00 95.44 287 LEU A N 1
ATOM 2353 C CA . LEU A 1 287 ? 5.983 -6.060 6.136 1.00 95.44 287 LEU A CA 1
ATOM 2354 C C . LEU A 1 287 ? 6.124 -6.382 7.623 1.00 95.44 287 LEU A C 1
ATOM 2356 O O . LEU A 1 287 ? 5.296 -5.954 8.425 1.00 95.44 287 LEU A O 1
ATOM 2360 N N . SER A 1 288 ? 7.205 -7.050 8.000 1.00 94.12 288 SER A N 1
ATOM 2361 C CA . SER A 1 288 ? 7.593 -7.315 9.384 1.00 94.12 288 SER A CA 1
ATOM 2362 C C . SER A 1 288 ? 8.965 -6.731 9.690 1.00 94.12 288 SER A C 1
ATOM 2364 O O . SER A 1 288 ? 9.777 -6.497 8.795 1.00 94.12 288 SER A O 1
ATOM 2366 N N . LYS A 1 289 ? 9.249 -6.539 10.976 1.00 91.12 289 LYS A N 1
ATOM 2367 C CA . LYS A 1 289 ? 10.573 -6.170 11.472 1.00 91.12 289 LYS A CA 1
ATOM 2368 C C . LYS A 1 289 ? 11.079 -7.206 12.461 1.00 91.12 289 LYS A C 1
ATOM 2370 O O . LYS A 1 289 ? 10.357 -7.614 13.370 1.00 91.12 289 LYS A O 1
ATOM 2375 N N . SER A 1 290 ? 12.318 -7.637 12.276 1.00 89.56 290 SER A N 1
ATOM 2376 C CA . SER A 1 290 ? 13.024 -8.537 13.183 1.00 89.56 290 SER A CA 1
ATOM 2377 C C . SER A 1 290 ? 14.380 -7.926 13.483 1.00 89.56 290 SER A C 1
ATOM 2379 O O . SER A 1 290 ? 15.199 -7.825 12.575 1.00 89.56 290 SER A O 1
ATOM 2381 N N . GLU A 1 291 ? 14.612 -7.536 14.737 1.00 85.44 291 GLU A N 1
ATOM 2382 C CA . GLU A 1 291 ? 15.829 -6.813 15.134 1.00 85.44 291 GLU A CA 1
ATOM 2383 C C . GLU A 1 291 ? 16.035 -5.581 14.226 1.00 85.44 291 GLU A C 1
ATOM 2385 O O . GLU A 1 291 ? 15.157 -4.710 14.167 1.00 85.44 291 GLU A O 1
ATOM 2390 N N . ASP A 1 292 ? 17.136 -5.542 13.477 1.00 82.38 292 ASP A N 1
ATOM 2391 C CA . ASP A 1 292 ? 17.490 -4.455 12.558 1.00 82.38 292 ASP A CA 1
ATOM 2392 C C . ASP A 1 292 ? 17.075 -4.713 11.098 1.00 82.38 292 ASP A C 1
ATOM 2394 O O . ASP A 1 292 ? 17.322 -3.883 10.224 1.00 82.38 292 ASP A O 1
ATOM 2398 N N . SER A 1 293 ? 16.419 -5.842 10.815 1.00 86.94 293 SER A N 1
ATOM 2399 C CA . SER A 1 293 ? 16.036 -6.239 9.458 1.00 86.94 293 SER A CA 1
ATOM 2400 C C . SER A 1 293 ? 14.549 -6.028 9.183 1.00 86.94 293 SER A C 1
ATOM 2402 O O . SER A 1 293 ? 13.678 -6.402 9.979 1.00 86.94 293 SER A O 1
ATOM 2404 N N . TYR A 1 294 ? 14.259 -5.480 8.003 1.00 89.94 294 TYR A N 1
ATOM 2405 C CA . TYR A 1 294 ? 12.914 -5.423 7.438 1.00 89.94 294 TYR A CA 1
ATOM 2406 C C . TYR A 1 294 ? 12.688 -6.657 6.567 1.00 89.94 294 TYR A C 1
ATOM 2408 O O . TYR A 1 294 ? 13.561 -7.072 5.809 1.00 89.94 294 TYR A O 1
ATOM 2416 N N . ILE A 1 295 ? 11.517 -7.269 6.717 1.00 90.81 295 ILE A N 1
ATOM 2417 C CA . ILE A 1 295 ? 11.167 -8.530 6.072 1.00 90.81 295 ILE A CA 1
ATOM 2418 C C . ILE A 1 295 ? 9.846 -8.341 5.350 1.00 90.81 295 ILE A C 1
ATOM 2420 O O . ILE A 1 295 ? 8.838 -8.055 5.990 1.00 90.81 295 ILE A O 1
ATOM 2424 N N . SER A 1 296 ? 9.834 -8.523 4.036 1.00 92.62 296 SER A N 1
ATOM 2425 C CA . SER A 1 296 ? 8.593 -8.591 3.266 1.00 92.62 296 SER A CA 1
ATOM 2426 C C . SER A 1 296 ? 8.198 -10.049 3.045 1.00 92.62 296 SER A C 1
ATOM 2428 O O . SER A 1 296 ? 9.015 -10.884 2.653 1.00 92.62 296 SER A O 1
ATOM 2430 N N . TYR A 1 297 ? 6.937 -10.353 3.323 1.00 93.56 297 TYR A N 1
ATOM 2431 C CA . TYR A 1 297 ? 6.276 -11.600 2.968 1.00 93.56 297 TYR A CA 1
ATOM 2432 C C . TYR A 1 297 ? 5.245 -11.289 1.900 1.00 93.56 297 TYR A C 1
ATOM 2434 O O . TYR A 1 297 ? 4.431 -10.386 2.082 1.00 93.56 2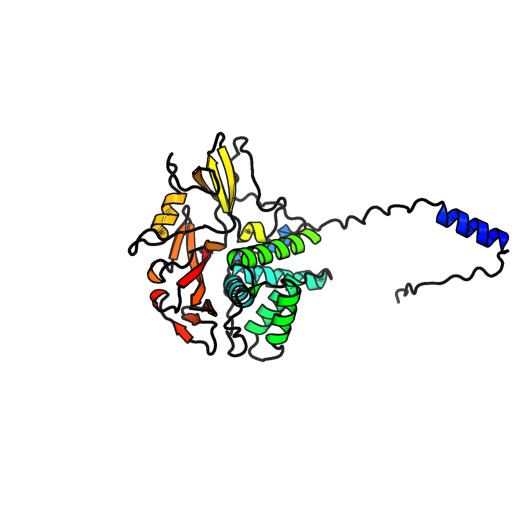97 TYR A O 1
ATOM 2442 N N . VAL A 1 298 ? 5.264 -12.032 0.806 1.00 93.00 298 VAL A N 1
ATOM 2443 C CA . VAL A 1 298 ? 4.387 -11.814 -0.347 1.00 93.00 298 VAL A CA 1
ATOM 2444 C C . VAL A 1 298 ? 3.704 -13.122 -0.710 1.00 93.00 298 VAL A C 1
ATOM 2446 O O . VAL A 1 298 ? 4.321 -14.187 -0.676 1.00 93.00 298 VAL A O 1
ATOM 2449 N N . LEU A 1 299 ? 2.414 -13.062 -1.007 1.00 90.81 299 LEU A N 1
ATOM 2450 C CA . LEU A 1 299 ? 1.645 -14.212 -1.449 1.00 90.81 299 LEU A CA 1
ATOM 2451 C C . LEU A 1 299 ? 1.837 -14.381 -2.957 1.00 90.81 299 LEU A C 1
ATOM 2453 O O . LEU A 1 299 ? 1.486 -13.491 -3.725 1.00 90.81 299 LEU A O 1
ATOM 2457 N N . SER A 1 300 ? 2.364 -15.528 -3.378 1.00 84.62 300 SER A N 1
ATOM 2458 C CA . SER A 1 300 ? 2.445 -15.920 -4.786 1.00 84.62 300 SER A CA 1
ATOM 2459 C C . SER A 1 300 ? 1.630 -17.193 -4.984 1.00 84.62 300 SER A C 1
ATOM 2461 O O . SER A 1 300 ? 1.932 -18.240 -4.405 1.00 84.62 300 SER A O 1
ATOM 2463 N N . GLY A 1 301 ? 0.523 -17.092 -5.724 1.00 82.38 301 GLY A N 1
ATOM 2464 C CA . GLY A 1 301 ? -0.475 -18.159 -5.810 1.00 82.38 301 GLY A CA 1
ATOM 2465 C C . GLY A 1 301 ? -1.057 -18.508 -4.433 1.00 82.38 301 GLY A C 1
ATOM 2466 O O . GLY A 1 301 ? -1.847 -17.752 -3.860 1.00 82.38 301 GLY A O 1
ATOM 2467 N N . THR A 1 302 ? -0.677 -19.671 -3.898 1.00 81.62 302 THR A N 1
ATOM 2468 C CA . THR A 1 302 ? -1.097 -20.160 -2.571 1.00 81.62 302 THR A CA 1
ATOM 2469 C C . THR A 1 302 ? 0.013 -20.131 -1.521 1.00 81.62 302 THR A C 1
ATOM 2471 O O . THR A 1 302 ? -0.240 -20.457 -0.360 1.00 81.62 302 THR A O 1
ATOM 2474 N N . GLU A 1 303 ? 1.230 -19.768 -1.914 1.00 86.19 303 GLU A N 1
ATOM 2475 C CA . GLU A 1 303 ? 2.430 -19.873 -1.091 1.00 86.19 303 GLU A CA 1
ATOM 2476 C C . GLU A 1 303 ? 2.900 -18.497 -0.621 1.00 86.19 303 GLU A C 1
ATOM 2478 O O . GLU A 1 303 ? 2.919 -17.531 -1.384 1.00 86.19 303 GLU A O 1
ATOM 2483 N N . TRP A 1 304 ? 3.296 -18.400 0.649 1.00 90.31 304 TRP A N 1
ATOM 2484 C CA . TRP A 1 304 ? 3.918 -17.189 1.173 1.00 90.31 304 TRP A CA 1
ATOM 2485 C C . TRP A 1 304 ? 5.420 -17.255 0.969 1.00 90.31 304 TRP A C 1
ATOM 2487 O O . TRP A 1 304 ? 6.081 -18.138 1.512 1.00 90.31 304 TRP A O 1
ATOM 2497 N N . ILE A 1 305 ? 5.956 -16.294 0.233 1.00 88.75 305 ILE A N 1
ATOM 2498 C CA . ILE A 1 305 ? 7.381 -16.171 -0.037 1.00 88.75 305 ILE A CA 1
ATOM 2499 C C . ILE A 1 305 ? 7.946 -15.099 0.886 1.00 88.75 305 ILE A C 1
ATOM 2501 O O . ILE A 1 305 ? 7.456 -13.973 0.934 1.00 88.75 305 ILE A O 1
ATOM 2505 N N . CYS A 1 306 ? 8.982 -15.456 1.638 1.00 87.31 306 CYS A N 1
ATOM 2506 C CA . CYS A 1 306 ? 9.763 -14.505 2.416 1.00 87.31 306 CYS A CA 1
ATOM 2507 C C . CYS A 1 306 ? 10.893 -13.931 1.562 1.00 87.31 306 CYS A C 1
ATOM 2509 O O . CYS A 1 306 ? 11.777 -14.666 1.112 1.00 87.31 306 CYS A O 1
ATOM 2511 N N . CYS A 1 307 ? 10.894 -12.614 1.392 1.00 81.12 307 CYS A N 1
ATOM 2512 C CA . CYS A 1 307 ? 11.884 -11.883 0.614 1.00 81.12 307 CYS A CA 1
ATOM 2513 C C . CYS A 1 307 ? 13.103 -11.487 1.475 1.00 81.12 307 CYS A C 1
ATOM 2515 O O . CYS A 1 307 ? 13.504 -10.324 1.497 1.00 81.12 307 CYS A O 1
ATOM 2517 N N . LEU A 1 308 ? 13.698 -12.445 2.206 1.00 69.38 308 LEU A N 1
ATOM 2518 C CA . LEU A 1 308 ? 14.875 -12.230 3.067 1.00 69.38 308 LEU A CA 1
ATOM 2519 C C . LEU A 1 308 ? 15.979 -13.269 2.839 1.00 69.38 308 LEU A C 1
ATOM 2521 O O . LEU A 1 308 ? 16.007 -14.337 3.452 1.00 69.38 308 LEU A O 1
ATOM 2525 N N . GLY A 1 309 ? 16.980 -12.929 2.026 1.00 65.12 309 GLY A N 1
ATOM 2526 C CA . GLY A 1 309 ? 17.913 -13.950 1.531 1.00 65.12 309 GLY A CA 1
ATOM 2527 C C . GLY A 1 309 ? 17.141 -15.069 0.821 1.00 65.12 309 GLY A C 1
ATOM 2528 O O . GLY A 1 309 ? 15.988 -14.866 0.476 1.00 65.12 309 GLY A O 1
ATOM 2529 N N . LYS A 1 310 ? 17.739 -16.252 0.645 1.00 65.94 310 LYS A N 1
ATOM 2530 C CA . LYS A 1 310 ? 17.125 -17.385 -0.074 1.00 65.94 310 LYS A CA 1
ATOM 2531 C C . LYS A 1 310 ? 15.604 -17.521 0.167 1.00 65.94 310 LYS A C 1
ATOM 2533 O O . LYS A 1 310 ? 15.210 -17.599 1.340 1.00 65.94 310 LYS A O 1
ATOM 2538 N N . PRO A 1 311 ? 14.767 -17.579 -0.893 1.00 69.00 311 PRO A N 1
ATOM 2539 C CA . PRO A 1 311 ? 13.329 -17.536 -0.719 1.00 69.00 311 PRO A CA 1
ATOM 2540 C C . PRO A 1 311 ? 12.911 -18.756 0.089 1.00 69.00 311 PRO A C 1
ATOM 2542 O O . PRO A 1 311 ? 13.298 -19.892 -0.194 1.00 69.00 311 PRO A O 1
ATOM 2545 N N . SER A 1 312 ? 12.166 -18.492 1.153 1.00 76.56 312 SER A N 1
ATOM 2546 C CA . SER A 1 312 ? 11.605 -19.526 2.013 1.00 76.56 312 SER A CA 1
ATOM 2547 C C . SER A 1 312 ? 10.093 -19.473 1.910 1.00 76.56 312 SER A C 1
ATOM 2549 O O . SER A 1 312 ? 9.502 -18.391 1.925 1.00 76.56 312 SER A O 1
ATOM 2551 N N . ILE A 1 313 ? 9.501 -20.656 1.768 1.00 81.12 313 ILE A N 1
ATOM 2552 C CA . ILE A 1 313 ? 8.065 -20.833 1.596 1.00 81.12 313 ILE A CA 1
ATOM 2553 C C . ILE A 1 313 ? 7.435 -21.082 2.963 1.00 81.12 313 ILE A C 1
ATOM 2555 O O . ILE A 1 313 ? 7.919 -21.898 3.751 1.00 81.12 313 ILE A O 1
ATOM 2559 N N . PHE A 1 314 ? 6.341 -20.379 3.229 1.00 80.38 314 PHE A N 1
ATOM 2560 C CA . PHE A 1 314 ? 5.532 -20.520 4.428 1.00 80.38 314 PHE A CA 1
ATOM 2561 C C . PHE A 1 314 ? 4.090 -20.869 4.046 1.00 80.38 314 PHE A C 1
ATOM 2563 O O . PHE A 1 314 ? 3.531 -20.366 3.073 1.00 80.38 314 PHE A O 1
ATOM 2570 N N . ASP A 1 315 ? 3.459 -21.718 4.851 1.00 81.06 315 ASP A N 1
ATOM 2571 C CA . ASP A 1 315 ? 2.055 -22.126 4.687 1.00 81.06 315 ASP A CA 1
ATOM 2572 C C . ASP A 1 315 ? 1.076 -21.208 5.454 1.00 81.06 315 ASP A C 1
ATOM 2574 O O . ASP A 1 315 ? -0.140 -21.187 5.211 1.00 81.06 315 ASP A O 1
ATOM 2578 N N . SER A 1 316 ? 1.594 -20.424 6.403 1.00 84.12 316 SER A N 1
ATOM 2579 C CA . SER A 1 316 ? 0.800 -19.665 7.365 1.00 84.12 316 SER A CA 1
ATOM 2580 C C . SER A 1 316 ? 1.527 -18.427 7.891 1.00 84.12 316 SER A C 1
ATOM 2582 O O . SER A 1 316 ? 2.734 -18.442 8.125 1.00 84.12 316 SER A O 1
ATOM 2584 N N . VAL A 1 317 ? 0.746 -17.365 8.123 1.00 86.88 317 VAL A N 1
ATOM 2585 C CA . VAL A 1 317 ? 1.211 -16.073 8.657 1.00 86.88 317 VAL A CA 1
ATOM 2586 C C . VAL A 1 317 ? 1.793 -16.225 10.064 1.00 86.88 317 VAL A C 1
ATOM 2588 O O . VAL A 1 317 ? 2.781 -15.580 10.395 1.00 86.88 317 VAL A O 1
ATOM 2591 N N . SER A 1 318 ? 1.249 -17.140 10.874 1.00 87.06 318 SER A N 1
ATOM 2592 C CA . SER A 1 318 ? 1.725 -17.434 12.234 1.00 87.06 318 SER A CA 1
ATOM 2593 C C . SER A 1 318 ? 3.214 -17.796 12.294 1.00 87.06 318 SER A C 1
ATOM 2595 O O . SER A 1 318 ? 3.885 -17.503 13.284 1.00 87.06 318 SER A O 1
ATOM 2597 N N . LYS A 1 319 ? 3.749 -18.391 11.219 1.00 88.00 319 LYS A N 1
ATOM 2598 C CA . LYS A 1 319 ? 5.148 -18.825 11.108 1.00 88.00 319 LYS A CA 1
ATOM 2599 C C . LYS A 1 319 ? 6.103 -17.734 10.622 1.00 88.00 319 LYS A C 1
ATOM 2601 O O . LYS A 1 319 ? 7.301 -18.001 10.510 1.00 88.00 319 LYS A O 1
ATOM 2606 N N . PHE A 1 320 ? 5.613 -16.534 10.313 1.00 91.50 320 PHE A N 1
ATOM 2607 C CA . PHE A 1 320 ? 6.477 -15.437 9.889 1.00 91.50 320 PHE A CA 1
ATOM 2608 C C . PHE A 1 320 ? 7.470 -15.073 10.997 1.00 91.50 320 PHE A C 1
ATOM 2610 O O . PHE A 1 320 ? 7.186 -15.138 12.190 1.00 91.50 320 PHE A O 1
ATOM 2617 N N . LYS A 1 321 ? 8.678 -14.690 10.608 1.00 89.75 321 LYS A N 1
ATOM 2618 C CA . LYS A 1 321 ? 9.680 -14.141 11.522 1.00 89.75 321 LYS A CA 1
ATOM 2619 C C . LYS A 1 321 ? 9.442 -12.648 11.735 1.00 89.75 321 LYS A C 1
ATOM 2621 O O . LYS A 1 321 ? 9.075 -11.938 10.796 1.00 89.75 321 LYS A O 1
ATOM 2626 N N . GLY A 1 322 ? 9.752 -12.184 12.943 1.00 90.88 322 GLY A N 1
ATOM 2627 C CA . GLY A 1 322 ? 9.622 -10.785 13.343 1.00 90.88 322 GLY A CA 1
ATOM 2628 C C . GLY A 1 322 ? 8.201 -10.395 13.744 1.00 90.88 322 GLY A C 1
ATOM 2629 O O . GLY A 1 322 ? 7.322 -11.241 13.900 1.00 90.88 322 GLY A O 1
ATOM 2630 N N . PHE A 1 323 ? 8.003 -9.092 13.919 1.00 93.06 323 PHE A N 1
ATOM 2631 C CA . PHE A 1 323 ? 6.729 -8.483 14.274 1.00 93.06 323 PHE A CA 1
ATOM 2632 C C . PHE A 1 323 ? 6.173 -7.708 13.078 1.00 93.06 323 PHE A C 1
ATOM 2634 O O . PHE A 1 323 ? 6.877 -6.842 12.548 1.00 93.06 323 PHE A O 1
ATOM 2641 N N . PRO A 1 324 ? 4.935 -7.983 12.643 1.00 94.81 324 PRO A N 1
ATOM 2642 C CA . PRO A 1 324 ? 4.309 -7.243 11.565 1.00 94.81 324 PRO A CA 1
ATOM 2643 C C . PRO A 1 324 ? 4.178 -5.748 11.854 1.00 94.81 324 PRO A C 1
ATOM 2645 O O . PRO A 1 324 ? 3.651 -5.324 12.885 1.00 94.81 324 PRO A O 1
ATOM 2648 N N . LEU A 1 325 ? 4.639 -4.951 10.899 1.00 94.88 325 LEU A N 1
ATOM 2649 C CA . LEU A 1 325 ? 4.526 -3.499 10.875 1.00 94.88 325 LEU A CA 1
ATOM 2650 C C . LEU A 1 325 ? 3.379 -3.041 9.984 1.00 94.88 325 LEU A C 1
ATOM 2652 O O . LEU A 1 325 ? 2.632 -2.153 10.383 1.00 94.88 325 LEU A O 1
ATOM 2656 N N . MET A 1 326 ? 3.232 -3.646 8.804 1.00 97.06 326 MET A N 1
ATOM 2657 C CA . MET A 1 326 ? 2.182 -3.302 7.847 1.00 97.06 326 MET A CA 1
ATOM 2658 C C . MET A 1 326 ? 1.616 -4.564 7.203 1.00 97.06 326 MET A C 1
ATOM 2660 O O . MET A 1 326 ? 2.369 -5.473 6.859 1.00 97.06 326 MET A O 1
ATOM 2664 N N . ALA A 1 327 ? 0.303 -4.609 7.012 1.00 97.69 327 ALA A N 1
ATOM 2665 C CA . ALA A 1 327 ? -0.377 -5.658 6.262 1.00 97.69 327 ALA A CA 1
ATOM 2666 C C . ALA A 1 327 ? -1.168 -5.044 5.106 1.00 97.69 327 ALA A C 1
ATOM 2668 O O . ALA A 1 327 ? -1.900 -4.074 5.306 1.00 97.69 327 ALA A O 1
ATOM 2669 N N . PHE A 1 328 ? -1.011 -5.615 3.916 1.00 98.31 328 PHE A N 1
ATOM 2670 C CA . PHE A 1 328 ? -1.643 -5.152 2.688 1.00 98.31 328 PHE A CA 1
ATOM 2671 C C . PHE A 1 328 ? -2.698 -6.161 2.263 1.00 98.31 328 PHE A C 1
ATOM 2673 O O . PHE A 1 328 ? -2.428 -7.359 2.115 1.00 98.31 328 PHE A O 1
ATOM 2680 N N . TYR A 1 329 ? -3.905 -5.655 2.072 1.00 97.75 329 TYR A N 1
ATOM 2681 C CA . TYR A 1 329 ? -5.077 -6.433 1.743 1.00 97.75 329 TYR A CA 1
ATOM 2682 C C . TYR A 1 329 ? -5.693 -5.914 0.447 1.00 97.75 329 TYR A C 1
ATOM 2684 O O . TYR A 1 329 ? -5.925 -4.718 0.313 1.00 97.75 329 TYR A O 1
ATOM 2692 N N . VAL A 1 330 ? -5.997 -6.803 -0.492 1.00 96.06 330 VAL A N 1
ATOM 2693 C CA . VAL A 1 330 ? -6.662 -6.455 -1.755 1.00 96.06 330 VAL A CA 1
ATOM 2694 C C . VAL A 1 330 ? -8.136 -6.825 -1.652 1.00 96.06 330 VAL A C 1
ATOM 2696 O O . VAL A 1 330 ? -8.472 -7.908 -1.163 1.00 96.06 330 VAL A O 1
ATOM 2699 N N . LYS A 1 331 ? -9.012 -5.912 -2.075 1.00 93.44 331 LYS A N 1
ATOM 2700 C CA . LYS A 1 331 ? -10.458 -6.127 -2.143 1.00 93.44 331 LYS A CA 1
ATOM 2701 C C . LYS A 1 331 ? -10.747 -7.304 -3.075 1.00 93.44 331 LYS A C 1
ATOM 2703 O O . LYS A 1 331 ? -10.198 -7.379 -4.171 1.00 93.44 331 LYS A O 1
ATOM 2708 N N . ASN A 1 332 ? -11.593 -8.234 -2.645 1.00 88.38 332 ASN A N 1
ATOM 2709 C CA . ASN A 1 332 ? -12.008 -9.347 -3.488 1.00 88.38 332 ASN A CA 1
ATOM 2710 C C . ASN A 1 332 ? -12.848 -8.802 -4.643 1.00 88.38 332 ASN A C 1
ATOM 2712 O O . ASN A 1 332 ? -13.962 -8.330 -4.421 1.00 88.38 332 ASN A O 1
ATOM 2716 N N . HIS A 1 333 ? -12.340 -8.924 -5.863 1.00 79.25 333 HIS A N 1
ATOM 2717 C CA . HIS A 1 333 ? -13.121 -8.671 -7.066 1.00 79.25 333 HIS A CA 1
ATOM 2718 C C . HIS A 1 333 ? -13.956 -9.918 -7.373 1.00 79.25 333 HIS A C 1
ATOM 2720 O O . HIS A 1 333 ? -13.409 -10.991 -7.637 1.00 79.25 333 HIS A O 1
ATOM 2726 N N . GLN A 1 334 ? -15.275 -9.814 -7.210 1.00 58.28 334 GLN A N 1
ATOM 2727 C CA . GLN A 1 334 ? -16.215 -10.864 -7.601 1.00 58.28 334 GLN A CA 1
ATOM 2728 C C . GLN A 1 334 ? -16.704 -10.554 -9.016 1.00 58.28 334 GLN A C 1
ATOM 2730 O O . GLN A 1 334 ? -17.383 -9.548 -9.201 1.00 58.28 334 GLN A O 1
ATOM 2735 N N . ASN A 1 335 ? -16.378 -11.428 -9.970 1.00 40.03 335 ASN A N 1
ATOM 2736 C CA . ASN A 1 335 ? -17.123 -11.545 -11.225 1.00 40.03 335 ASN A CA 1
ATOM 2737 C C . ASN A 1 335 ? -18.238 -12.578 -11.075 1.00 40.03 335 ASN A C 1
ATOM 2739 O O . ASN A 1 335 ? -17.968 -13.642 -10.462 1.00 40.03 335 ASN A O 1
#

Organism: NCBI:txid1176355

Sequence (335 aa):
MTMNTDDKVIFLSDITLEEEYEILQSIKRAKPVEIPPVVQKRICGNSLLDDKDYLFQSINFLWKEQIYDRNSALSSIVFCLLACEPFSNLLKILSTKNRSTKKFFPLAEILSALIDFLEEEKDSKSFNEIREKLVKIIPDGDKKDSSMIYKSILDILHKEFLSSYYFEEVDWEIQEEEKLSKIHIYEEYSPIVEIFQGKFKCLEKELKIKYFESLNIKQSSKDEKIEKILEMYEVSTDKGLKYENDIIKGVESTPIVLVANLNSAKNDFISKNIKFAGEKYKLVSVLSKSEDSYISYVLSGTEWICCLGKPSIFDSVSKFKGFPLMAFYVKNHQN

Foldseek 3Di:
DDDDPDPDDDDPPDDDPVRVVVVVVVVVPPDPPPPPPPPPPAAACVVLCPCVVLLVDDDFFQLDLQQAPFQALLSQLLVLQCLRSNRVSSLVSCVVVVVVVVQDQQLSVLSPVVSVCRRDPDNPDHSVVSVVSSCVQVPPLSVDDSVVSNVSSLVSNQVSQVVHHAYDDDCPDPDPDDPAAEDDPDPGDDSSCQAQKWWFFWDDPDTHIYIDRAAEDEDPDQPAARQVLLVLLADQDPPGDDDPNTHTRHTPGDHQKYKYFYVFAALRNYDQWYDHRNFIWGWAKWWFDDDSTIWIWGDRPQWIWISHRDTDTDNGSNPDPHGTGMIMIGTDDDD

Radius of gyration: 24.92 Å; chains: 1; bounding box: 56×75×69 Å

InterPro domains:
  IPR038765 Papain-like cysteine peptidase superfamily [SSF54001] (75-307)

pLDDT: mean 80.52, std 15.11, range [30.66, 98.31]